Protein AF-A0AAW1IRY8-F1 (afdb_monomer_lite)

Sequence (326 aa):
MMRAACNPHVYRTPTPLASPSSIKPLNIHSRPFRSSSLPLLSLHSNSFGRFLQLKATAADDADTNSATTDNPDAYQEYEVEIEQPYGLKFAKGRDGATYIDAIAPGLSADKTGKFTIGDKVIATSAVFGTEIWPAAEYGRTMYTIRQRIGPLYMKMQKRFGNLDYGAAQLSEKEIIRAERNSGFISDRVREIQLQNYQRKMEQKQRREKELREGLQLYKSGKYEEAREKFESVLGSMPTPDEASVASYNVACCYSKLNQIQAGLSALEDALKQGYEDFKRIRTDPDLANLRTSADFETLLKKFDESFINENAINAIKSLFGLFNRN

Organism: Saponaria officinalis (NCBI:txid3572)

Secondary structure (DSSP, 8-state):
----S-------PPPPPPPP---PPP-----PPPP------------------------------------TT---EEEEEEPSS--EEEEE-TTS-EEEEEE-TTSHHHHH----TTPEEEEEE-SSSS-EEE--SHHHHHHHHHH--SPEEEEEE--TT--TTS-SPPPHHHHHHHHHHHT---HHHHHHHHHHHHHHHHHHHHHHHHHHHHHHHHHTT-HHHHHHHHHHHHTT---HHHHHHHHHHHHHHHHHTT-HHHHHHHHHHHHHTT---HHHHHH-GGGTTGGGSHHHHHHHHHHHHHHHHHHHHHHHHHHHHHHT--

Foldseek 3Di:
DDDDDDDPPPDPDPDDDDDDDDDDDDDDDDDDDDDDDDDDDDDDDDDDDDDDDDDDDDDDDDDDDDDDDDDPDPFDKDKDKWDPVAQFDWDQFPVQWIFTQDGHPPGGPNVVVPDDGGKTWQWKAALDDGDIDGGDGPVVNVVSVVSRDGIIMTMITDDPNPPPRDPDPDDLVSVVVVCVVVVHDDVVNVVSVVVVVVVVVVLVVQLVVLQVVLVVCVVVVNLVSSLVSLVVSVVSPDQLVSQLVSLQSNLLSCQSVLVQVSSLVSNLSSVVSPDDPVVCCVPPPSNVSNVVDPVSVVSVVVSVVVVVVVVVVVVVCVVVVVVPDD

Radius of gyration: 35.32 Å; chains: 1; bounding box: 90×68×76 Å

Structure (mmCIF, N/CA/C/O backbone):
data_AF-A0AAW1IRY8-F1
#
_entry.id   AF-A0AAW1IRY8-F1
#
loop_
_atom_site.group_PDB
_atom_site.id
_atom_site.type_symbol
_atom_site.label_atom_id
_atom_site.label_alt_id
_atom_site.label_comp_id
_atom_site.label_asym_id
_atom_site.label_entity_id
_atom_site.label_seq_id
_atom_site.pdbx_PDB_ins_code
_atom_site.Cartn_x
_atom_site.Cartn_y
_atom_site.Cartn_z
_atom_site.occupancy
_atom_site.B_iso_or_equiv
_atom_site.auth_seq_id
_atom_site.auth_comp_id
_atom_site.auth_asym_id
_atom_site.auth_atom_id
_atom_site.pdbx_PDB_model_num
ATOM 1 N N . MET A 1 1 ? -32.230 -18.890 21.481 1.00 29.22 1 MET A N 1
ATOM 2 C CA . MET A 1 1 ? -32.657 -17.903 20.462 1.00 29.22 1 MET A CA 1
ATOM 3 C C . MET A 1 1 ? -31.814 -16.633 20.601 1.00 29.22 1 MET A C 1
ATOM 5 O O . MET A 1 1 ? -32.230 -15.701 21.268 1.00 29.22 1 MET A O 1
ATOM 9 N N . MET A 1 2 ? -30.615 -16.610 20.011 1.00 28.55 2 MET A N 1
ATOM 10 C CA . MET A 1 2 ? -29.702 -15.454 19.989 1.00 28.55 2 MET A CA 1
ATOM 11 C C . MET A 1 2 ? -29.389 -15.145 18.521 1.00 28.55 2 MET A C 1
ATOM 13 O O . MET A 1 2 ? -28.920 -16.016 17.791 1.00 28.55 2 MET A O 1
ATOM 17 N N . ARG A 1 3 ? -29.758 -13.945 18.060 1.00 27.45 3 ARG A N 1
ATOM 18 C CA . ARG A 1 3 ? -29.663 -13.530 16.656 1.00 27.45 3 ARG A CA 1
ATOM 19 C C . ARG A 1 3 ? -28.247 -13.047 16.323 1.00 27.45 3 ARG A C 1
ATOM 21 O O . ARG A 1 3 ? -27.802 -12.036 16.841 1.00 27.45 3 ARG A O 1
ATOM 28 N N . ALA A 1 4 ? -27.609 -13.806 15.433 1.00 29.52 4 ALA A N 1
ATOM 29 C CA . ALA A 1 4 ? -26.697 -13.411 14.358 1.00 29.52 4 ALA A CA 1
ATOM 30 C C . ALA A 1 4 ? -25.736 -12.226 14.594 1.00 29.52 4 ALA A C 1
ATOM 32 O O . ALA A 1 4 ? -26.056 -11.066 14.341 1.00 29.52 4 ALA A O 1
ATOM 33 N N . ALA A 1 5 ? -24.494 -12.582 14.920 1.00 36.47 5 ALA A N 1
ATOM 34 C CA . ALA A 1 5 ? -23.301 -11.796 14.645 1.00 36.47 5 ALA A CA 1
ATOM 35 C C . ALA A 1 5 ? -23.070 -11.654 13.126 1.00 36.47 5 ALA A C 1
ATOM 37 O O . ALA A 1 5 ? -23.114 -12.651 12.407 1.00 36.47 5 ALA A O 1
ATOM 38 N N . CYS A 1 6 ? -22.740 -10.436 12.681 1.00 33.09 6 CYS A N 1
ATOM 39 C CA . CYS A 1 6 ? -22.264 -10.083 11.335 1.00 33.09 6 CYS A CA 1
ATOM 40 C C . CYS A 1 6 ? -23.162 -10.537 10.169 1.00 33.09 6 CYS A C 1
ATOM 42 O O . CYS A 1 6 ? -23.013 -11.635 9.638 1.00 33.09 6 CYS A O 1
ATOM 44 N N . ASN A 1 7 ? -24.041 -9.644 9.712 1.00 32.16 7 ASN A N 1
ATOM 45 C CA . ASN A 1 7 ? -24.714 -9.781 8.423 1.00 32.16 7 ASN A CA 1
ATOM 46 C C . ASN A 1 7 ? -23.720 -9.441 7.282 1.00 32.16 7 ASN A C 1
ATOM 48 O O . ASN A 1 7 ? -23.268 -8.299 7.228 1.00 32.16 7 ASN A O 1
ATOM 52 N N . PRO A 1 8 ? -23.364 -10.371 6.375 1.00 35.84 8 PRO A N 1
ATOM 53 C CA . PRO A 1 8 ? -22.383 -10.143 5.305 1.00 35.84 8 PRO A CA 1
ATOM 54 C C . PRO A 1 8 ? -22.952 -9.400 4.074 1.00 35.84 8 PRO A C 1
ATOM 56 O O . PRO A 1 8 ? -22.370 -9.448 2.994 1.00 35.84 8 PRO A O 1
ATOM 59 N N . HIS A 1 9 ? -24.084 -8.701 4.196 1.00 29.38 9 HIS A N 1
ATOM 60 C CA . HIS A 1 9 ? -24.805 -8.097 3.066 1.00 29.38 9 HIS A CA 1
ATOM 61 C C . HIS A 1 9 ? -24.321 -6.698 2.630 1.00 29.38 9 HIS A C 1
ATOM 63 O O . HIS A 1 9 ? -25.118 -5.889 2.163 1.00 29.38 9 HIS A O 1
ATOM 69 N N . VAL A 1 10 ? -23.014 -6.432 2.684 1.00 38.16 10 VAL A N 1
ATOM 70 C CA . VAL A 1 10 ? -22.402 -5.269 2.005 1.00 38.16 10 VAL A CA 1
ATOM 71 C C . VAL A 1 10 ? -21.271 -5.732 1.083 1.00 38.16 10 VAL A C 1
ATOM 73 O O . VAL A 1 10 ? -20.149 -5.257 1.127 1.00 38.16 10 VAL A O 1
ATOM 76 N N . TYR A 1 11 ? -21.577 -6.703 0.227 1.00 32.84 11 TYR A N 1
ATOM 77 C CA . TYR A 1 11 ? -20.839 -6.941 -1.012 1.00 32.84 11 TYR A CA 1
ATOM 78 C C . TYR A 1 11 ? -21.868 -7.140 -2.125 1.00 32.84 11 TYR A C 1
ATOM 80 O O . TYR A 1 11 ? -22.227 -8.263 -2.474 1.00 32.84 11 TYR A O 1
ATOM 88 N N . ARG A 1 12 ? -22.398 -6.038 -2.674 1.00 29.89 12 ARG A N 1
ATOM 89 C CA . ARG A 1 12 ? -23.038 -6.087 -3.996 1.00 29.89 12 ARG A CA 1
ATOM 90 C C . ARG A 1 12 ? -21.921 -6.226 -5.024 1.00 29.89 12 ARG A C 1
ATOM 92 O O . ARG A 1 12 ? -21.244 -5.257 -5.348 1.00 29.89 12 ARG A O 1
ATOM 99 N N . THR A 1 13 ? -21.712 -7.437 -5.521 1.00 31.97 13 THR A N 1
ATOM 100 C CA . THR A 1 13 ? -20.929 -7.652 -6.736 1.00 31.97 13 THR A CA 1
ATOM 101 C C . THR A 1 13 ? -21.730 -7.132 -7.939 1.00 31.97 13 THR A C 1
ATOM 103 O O . THR A 1 13 ? -22.934 -7.388 -8.023 1.00 31.97 13 THR A O 1
ATOM 106 N N . PRO A 1 14 ? -21.118 -6.400 -8.886 1.00 33.12 14 PRO A N 1
ATOM 107 C CA . PRO A 1 14 ? -21.740 -6.192 -10.181 1.00 33.12 14 PRO A CA 1
ATOM 108 C C . PRO A 1 14 ? -21.775 -7.523 -10.943 1.00 33.12 14 PRO A C 1
ATOM 110 O O . PRO A 1 14 ? -20.788 -8.258 -10.988 1.00 33.12 14 PRO A O 1
ATOM 113 N N . THR A 1 15 ? -22.930 -7.829 -11.531 1.00 33.47 15 THR A N 1
ATOM 114 C CA . THR A 1 15 ? -23.161 -8.941 -12.462 1.00 33.47 15 THR A CA 1
ATOM 115 C C . THR A 1 15 ? -22.089 -8.969 -13.560 1.00 33.47 15 THR A C 1
ATOM 117 O O . THR A 1 15 ? -21.876 -7.938 -14.204 1.00 33.47 15 THR A O 1
ATOM 120 N N . PRO A 1 16 ? -21.423 -10.108 -13.822 1.00 33.16 16 PRO A N 1
ATOM 121 C CA . PRO A 1 16 ? -20.464 -10.195 -14.913 1.00 33.16 16 PRO A CA 1
ATOM 122 C C . PRO A 1 16 ? -21.201 -10.214 -16.258 1.00 33.16 16 PRO A C 1
ATOM 124 O O . PRO A 1 16 ? -22.108 -11.017 -16.476 1.00 33.16 16 PRO A O 1
ATOM 127 N N . LEU A 1 17 ? -20.799 -9.322 -17.165 1.00 36.75 17 LEU A N 1
ATOM 128 C CA . LEU A 1 17 ? -21.161 -9.384 -18.579 1.00 36.75 17 LEU A CA 1
ATOM 129 C C . LEU A 1 17 ? -20.614 -10.685 -19.186 1.00 36.75 17 LEU A C 1
ATOM 131 O O . LEU A 1 17 ? -19.462 -11.054 -18.957 1.00 36.75 17 LEU A O 1
ATOM 135 N N . ALA A 1 18 ? -21.467 -11.376 -19.943 1.00 32.88 18 ALA A N 1
ATOM 136 C CA . ALA A 1 18 ? -21.173 -12.640 -20.603 1.00 32.88 18 ALA A CA 1
ATOM 137 C C . ALA A 1 18 ? -19.947 -12.541 -21.529 1.00 32.88 18 ALA A C 1
ATOM 139 O O . ALA A 1 18 ? -19.849 -11.636 -22.357 1.00 32.88 18 ALA A O 1
ATOM 140 N N . SER A 1 19 ? -19.029 -13.501 -21.412 1.00 36.91 19 SER A N 1
ATOM 141 C CA . SER A 1 19 ? -17.918 -13.700 -22.341 1.00 36.91 19 SER A CA 1
ATOM 142 C C . SER A 1 19 ? -18.351 -14.574 -23.531 1.00 36.91 19 SER A C 1
ATOM 144 O O . SER A 1 19 ? -19.076 -15.555 -23.341 1.00 36.91 19 SER A O 1
ATOM 146 N N . PRO A 1 20 ? -17.918 -14.268 -24.768 1.00 35.59 20 PRO A N 1
ATOM 147 C CA . PRO A 1 20 ? -18.218 -15.107 -25.919 1.00 35.59 20 PRO A CA 1
ATOM 148 C C . PRO A 1 20 ? -17.322 -16.357 -25.956 1.00 35.59 20 PRO A C 1
ATOM 150 O O . PRO A 1 20 ? -16.096 -16.284 -25.975 1.00 35.59 20 PRO A O 1
ATOM 153 N N . SER A 1 21 ? -17.997 -17.506 -25.943 1.00 34.03 21 SER A N 1
ATOM 154 C CA . SER A 1 21 ? -17.698 -18.788 -26.602 1.00 34.03 21 SER A CA 1
ATOM 155 C C . SER A 1 21 ? -16.270 -19.090 -27.106 1.00 34.03 21 SER A C 1
ATOM 157 O O . SER A 1 21 ? -15.834 -18.597 -28.140 1.00 34.03 21 SER A O 1
ATOM 159 N N . SER A 1 22 ? -15.665 -20.080 -26.440 1.00 33.41 22 SER A N 1
ATOM 160 C CA . SER A 1 22 ? -15.083 -21.323 -26.987 1.00 33.41 22 SER A CA 1
ATOM 161 C C . SER A 1 22 ? -14.152 -21.239 -28.212 1.00 33.41 22 SER A C 1
ATOM 163 O O . SER A 1 22 ? -14.592 -21.278 -29.358 1.00 33.41 22 SER A O 1
ATOM 165 N N . ILE A 1 23 ? -12.841 -21.313 -27.955 1.00 37.62 23 ILE A N 1
ATOM 166 C CA . ILE A 1 23 ? -11.850 -21.830 -28.909 1.00 37.62 23 ILE A CA 1
ATOM 167 C C . ILE A 1 23 ? -11.174 -23.039 -28.249 1.00 37.62 23 ILE A C 1
ATOM 169 O O . ILE A 1 23 ? -10.610 -22.938 -27.161 1.00 37.62 23 ILE A O 1
ATOM 173 N N . LYS A 1 24 ? -11.298 -24.205 -28.890 1.00 36.00 24 LYS A N 1
ATOM 174 C CA . LYS A 1 24 ? -10.734 -25.491 -28.446 1.00 36.00 24 LYS A CA 1
ATOM 175 C C . LYS A 1 24 ? -9.198 -25.475 -28.558 1.00 36.00 24 LYS A C 1
ATOM 177 O O . LYS A 1 24 ? -8.696 -24.976 -29.565 1.00 36.00 24 LYS A O 1
ATOM 182 N N . PRO A 1 25 ? -8.440 -26.062 -27.613 1.00 34.94 25 PRO A N 1
ATOM 183 C CA . PRO A 1 25 ? -6.994 -26.185 -27.758 1.00 34.94 25 PRO A CA 1
ATOM 184 C C . PRO A 1 25 ? -6.620 -27.283 -28.767 1.00 34.94 25 PRO A C 1
ATOM 186 O O . PRO A 1 25 ? -7.136 -28.401 -28.725 1.00 34.94 25 PRO A O 1
ATOM 189 N N . LEU A 1 26 ? -5.703 -26.940 -29.675 1.00 31.73 26 LEU A N 1
ATOM 190 C CA . LEU A 1 26 ? -5.035 -27.857 -30.597 1.00 31.73 26 LEU A CA 1
ATOM 191 C C . LEU A 1 26 ? -4.077 -28.775 -29.825 1.00 31.73 26 LEU A C 1
ATOM 193 O O . LEU A 1 26 ? -3.223 -28.329 -29.064 1.00 31.73 26 LEU A O 1
ATOM 197 N N . ASN A 1 27 ? -4.254 -30.073 -30.049 1.00 31.92 27 ASN A N 1
ATOM 198 C CA . ASN A 1 27 ? -3.524 -31.173 -29.438 1.00 31.92 27 ASN A CA 1
ATOM 199 C C . ASN A 1 27 ? -2.161 -31.346 -30.134 1.00 31.92 27 ASN A C 1
ATOM 201 O O . ASN A 1 27 ? -2.110 -31.833 -31.264 1.00 31.92 27 ASN A O 1
ATOM 205 N N . ILE A 1 28 ? -1.061 -30.944 -29.489 1.00 37.28 28 ILE A N 1
ATOM 206 C CA . ILE A 1 28 ? 0.297 -31.142 -30.018 1.00 37.28 28 ILE A CA 1
ATOM 207 C C . ILE A 1 28 ? 0.950 -32.292 -29.254 1.00 37.28 28 ILE A C 1
ATOM 209 O O . ILE A 1 28 ? 1.139 -32.237 -28.042 1.00 37.28 28 ILE A O 1
ATOM 213 N N . HIS A 1 29 ? 1.259 -33.353 -29.998 1.00 33.69 29 HIS A N 1
ATOM 214 C CA . HIS A 1 29 ? 1.872 -34.580 -29.509 1.00 33.69 29 HIS A CA 1
ATOM 215 C C . HIS A 1 29 ? 3.250 -34.327 -28.885 1.00 33.69 29 HIS A C 1
ATOM 217 O O . HIS A 1 29 ? 4.153 -33.775 -29.514 1.00 33.69 29 HIS A O 1
ATOM 223 N N . SER A 1 30 ? 3.414 -34.818 -27.662 1.00 34.03 30 SER A N 1
ATOM 224 C CA . SER A 1 30 ? 4.674 -34.958 -26.945 1.00 34.03 30 SER A CA 1
ATOM 225 C C . SER A 1 30 ? 5.553 -36.041 -27.590 1.00 34.03 30 SER A C 1
ATOM 227 O O . SER A 1 30 ? 5.114 -37.166 -27.828 1.00 34.03 30 SER A O 1
ATOM 229 N N . ARG A 1 31 ? 6.827 -35.720 -27.847 1.00 37.16 31 ARG A N 1
ATOM 230 C CA . ARG A 1 31 ? 7.892 -36.708 -28.088 1.00 37.16 31 ARG A CA 1
ATOM 231 C C . ARG A 1 31 ? 8.938 -36.589 -26.972 1.00 37.16 31 ARG A C 1
ATOM 233 O O . ARG A 1 31 ? 9.305 -35.466 -26.632 1.00 37.16 31 ARG A O 1
ATOM 240 N N . PRO A 1 32 ? 9.416 -37.704 -26.392 1.00 34.97 32 PRO A N 1
ATOM 241 C CA . PRO A 1 32 ? 10.332 -37.679 -25.258 1.00 34.97 32 PRO A CA 1
ATOM 242 C C . PRO A 1 32 ? 11.773 -37.465 -25.736 1.00 34.97 32 PRO A C 1
ATOM 244 O O . PRO A 1 32 ? 12.275 -38.234 -26.556 1.00 34.97 32 PRO A O 1
ATOM 247 N N . PHE A 1 33 ? 12.456 -36.451 -25.202 1.00 32.12 33 PHE A N 1
ATOM 248 C CA . PHE A 1 33 ? 13.902 -36.302 -25.369 1.00 32.12 33 PHE A CA 1
ATOM 249 C C . PHE A 1 33 ? 14.620 -36.965 -24.192 1.00 32.12 33 PHE A C 1
ATOM 251 O O . PHE A 1 33 ? 14.358 -36.668 -23.027 1.00 32.12 33 PHE A O 1
ATOM 258 N N . ARG A 1 34 ? 15.481 -37.930 -24.522 1.00 33.12 34 ARG A N 1
ATOM 259 C CA . ARG A 1 34 ? 16.265 -38.734 -23.585 1.00 33.12 34 ARG A CA 1
ATOM 260 C C . ARG A 1 34 ? 17.379 -37.914 -22.935 1.00 33.12 34 ARG A C 1
ATOM 262 O O . ARG A 1 34 ? 18.084 -37.164 -23.599 1.00 33.12 34 ARG A O 1
ATOM 269 N N . SER A 1 35 ? 17.533 -38.172 -21.641 1.00 30.91 35 SER A N 1
ATOM 270 C CA . SER A 1 35 ? 18.672 -37.860 -20.781 1.00 30.91 35 SER A CA 1
ATOM 271 C C . SER A 1 35 ? 20.000 -38.379 -21.349 1.00 30.91 35 SER A C 1
ATOM 273 O O . SER A 1 35 ? 20.092 -39.537 -21.761 1.00 30.91 35 SER A O 1
ATOM 275 N N . SER A 1 36 ? 21.034 -37.540 -21.286 1.00 33.94 36 SER A N 1
ATOM 276 C CA . SER A 1 36 ? 22.431 -37.972 -21.271 1.00 33.94 36 SER A CA 1
ATOM 277 C C . SER A 1 36 ? 23.217 -37.100 -20.292 1.00 33.94 36 SER A C 1
ATOM 279 O O . SER A 1 36 ? 23.567 -35.956 -20.575 1.00 33.94 36 SER A O 1
ATOM 281 N N . SER A 1 37 ? 23.443 -37.675 -19.118 1.00 32.53 37 SER A N 1
ATOM 282 C CA . SER A 1 37 ? 24.346 -37.253 -18.052 1.00 32.53 37 SER A CA 1
ATOM 283 C C . SER A 1 37 ? 25.814 -37.463 -18.435 1.00 32.53 37 SER A C 1
ATOM 285 O O . SER A 1 37 ? 26.174 -38.570 -18.833 1.00 32.53 37 SER A O 1
ATOM 287 N N . LEU A 1 38 ? 26.665 -36.460 -18.212 1.00 34.81 38 LEU A N 1
ATOM 288 C CA . LEU A 1 38 ? 28.118 -36.616 -18.064 1.00 34.81 38 LEU A CA 1
ATOM 289 C C . LEU A 1 38 ? 28.626 -35.714 -16.916 1.00 34.81 38 LEU A C 1
ATOM 291 O O . LEU A 1 38 ? 27.960 -34.731 -16.588 1.00 34.81 38 LEU A O 1
ATOM 295 N N . PRO A 1 39 ? 29.724 -36.094 -16.235 1.00 36.91 39 PRO A N 1
ATOM 296 C CA . PRO A 1 39 ? 29.864 -35.902 -14.793 1.00 36.91 39 PRO A CA 1
ATOM 297 C C . PRO A 1 39 ? 30.616 -34.635 -14.361 1.00 36.91 39 PRO A C 1
ATOM 299 O O . PRO A 1 39 ? 31.420 -34.064 -15.095 1.00 36.91 39 PRO A O 1
ATOM 302 N N . LEU A 1 40 ? 30.364 -34.271 -13.097 1.00 32.16 40 LEU A N 1
ATOM 303 C CA . LEU A 1 40 ? 31.122 -33.338 -12.264 1.00 32.16 40 LEU A CA 1
ATOM 304 C C . LEU A 1 40 ? 32.605 -33.743 -12.175 1.00 32.16 40 LEU A C 1
ATOM 306 O O . LEU A 1 40 ? 32.915 -34.862 -11.768 1.00 32.16 40 LEU A O 1
ATOM 310 N N . LEU A 1 41 ? 33.507 -32.792 -12.417 1.00 30.69 41 LEU A N 1
ATOM 311 C CA . LEU A 1 41 ? 34.894 -32.850 -11.956 1.00 30.69 41 LEU A CA 1
ATOM 312 C C . LEU A 1 41 ? 35.085 -31.824 -10.836 1.00 30.69 41 LEU A C 1
ATOM 314 O O . LEU A 1 41 ? 35.050 -30.615 -11.048 1.00 30.69 41 LEU A O 1
ATOM 318 N N . SER A 1 42 ? 35.244 -32.356 -9.627 1.00 30.36 42 SER A N 1
ATOM 319 C CA . SER A 1 42 ? 35.689 -31.664 -8.422 1.00 30.36 42 SER A CA 1
ATOM 320 C C . SER A 1 42 ? 37.206 -31.491 -8.476 1.00 30.36 42 SER A C 1
ATOM 322 O O . SER A 1 42 ? 37.929 -32.476 -8.601 1.00 30.36 42 SER A O 1
ATOM 324 N N . LEU A 1 43 ? 37.688 -30.257 -8.335 1.00 32.81 43 LEU A N 1
ATOM 325 C CA . LEU A 1 43 ? 39.081 -29.970 -8.001 1.00 32.81 43 LEU A CA 1
ATOM 326 C C . LEU A 1 43 ? 39.114 -29.287 -6.632 1.00 32.81 43 LEU A C 1
ATOM 328 O O . LEU A 1 43 ? 38.797 -28.109 -6.491 1.00 32.81 43 LEU A O 1
ATOM 332 N N . HIS A 1 44 ? 39.483 -30.068 -5.620 1.00 31.09 44 HIS A N 1
ATOM 333 C CA . HIS A 1 44 ? 40.085 -29.566 -4.391 1.00 31.09 44 HIS A CA 1
ATOM 334 C C . HIS A 1 44 ? 41.582 -29.379 -4.641 1.00 31.09 44 HIS A C 1
ATOM 336 O O . HIS A 1 44 ? 42.200 -30.299 -5.167 1.00 31.09 44 HIS A O 1
ATOM 342 N N . SER A 1 45 ? 42.169 -28.267 -4.184 1.00 31.45 45 SER A N 1
ATOM 343 C CA . SER A 1 45 ? 43.301 -28.312 -3.240 1.00 31.45 45 SER A CA 1
ATOM 344 C C . SER A 1 45 ? 43.935 -26.939 -2.985 1.00 31.45 45 SER A C 1
ATOM 346 O O . SER A 1 45 ? 44.262 -26.210 -3.915 1.00 31.45 45 SER A O 1
ATOM 348 N N . ASN A 1 46 ? 44.214 -26.724 -1.698 1.00 31.08 46 ASN A N 1
ATOM 349 C CA . ASN A 1 46 ? 45.343 -26.006 -1.102 1.00 31.08 46 ASN A CA 1
ATOM 350 C C . ASN A 1 46 ? 45.376 -24.469 -1.069 1.00 31.08 46 ASN A C 1
ATOM 352 O O . ASN A 1 46 ? 45.921 -23.796 -1.934 1.00 31.08 46 ASN A O 1
ATOM 356 N N . SER A 1 47 ? 44.927 -23.944 0.080 1.00 33.59 47 SER A N 1
ATOM 357 C CA . SER A 1 47 ? 45.814 -23.421 1.139 1.00 33.59 47 SER A CA 1
ATOM 358 C C . SER A 1 47 ? 47.198 -22.943 0.682 1.00 33.59 47 SER A C 1
ATOM 360 O O . SER A 1 47 ? 48.080 -23.772 0.486 1.00 33.59 47 SER A O 1
ATOM 362 N N . PHE A 1 48 ? 47.427 -21.629 0.725 1.00 33.25 48 PHE A N 1
ATOM 363 C CA . PHE A 1 48 ? 48.633 -21.054 1.329 1.00 33.25 48 PHE A CA 1
ATOM 364 C C . PHE A 1 48 ? 48.335 -19.622 1.788 1.00 33.25 48 PHE A C 1
ATOM 366 O O . PHE A 1 48 ? 48.155 -18.710 0.985 1.00 33.25 48 PHE A O 1
ATOM 373 N N . GLY A 1 49 ? 48.265 -19.436 3.106 1.00 29.31 49 GLY A N 1
ATOM 374 C CA . GLY A 1 49 ? 48.324 -18.119 3.720 1.00 29.31 49 GLY A CA 1
ATOM 375 C C . GLY A 1 49 ? 49.761 -17.604 3.732 1.00 29.31 49 GLY A C 1
ATOM 376 O O . GLY A 1 49 ? 50.696 -18.352 4.020 1.00 29.31 49 GLY A O 1
ATOM 377 N N . ARG A 1 50 ? 49.934 -16.306 3.484 1.00 31.19 50 ARG A N 1
ATOM 378 C CA . ARG A 1 50 ? 51.078 -15.563 4.012 1.00 31.19 50 ARG A CA 1
ATOM 379 C C . ARG A 1 50 ? 50.690 -14.115 4.283 1.00 31.19 50 ARG A C 1
ATOM 381 O O . ARG A 1 50 ? 50.510 -13.309 3.381 1.00 31.19 50 ARG A O 1
ATOM 388 N N . PHE A 1 51 ? 50.558 -13.850 5.576 1.00 29.23 51 PHE A N 1
ATOM 389 C CA . PHE A 1 51 ? 50.677 -12.551 6.218 1.00 29.23 51 PHE A CA 1
ATOM 390 C C . PHE A 1 51 ? 52.007 -11.893 5.825 1.00 29.23 51 PHE A C 1
ATOM 392 O O . PHE A 1 51 ? 53.051 -12.535 5.939 1.00 29.23 51 PHE A O 1
ATOM 399 N N . LEU A 1 52 ? 51.980 -10.611 5.463 1.00 30.08 52 LEU A N 1
ATOM 400 C CA . LEU A 1 52 ? 53.108 -9.705 5.665 1.00 30.08 52 LEU A CA 1
ATOM 401 C C . LEU A 1 52 ? 52.568 -8.299 5.931 1.00 30.08 52 LEU A C 1
ATOM 403 O O . LEU A 1 52 ? 51.951 -7.654 5.091 1.00 30.08 52 LEU A O 1
ATOM 407 N N . GLN A 1 53 ? 52.773 -7.901 7.178 1.00 27.52 53 GLN A N 1
ATOM 408 C CA . GLN A 1 53 ? 52.477 -6.622 7.789 1.00 27.52 53 GLN A CA 1
ATOM 409 C C . GLN A 1 53 ? 53.732 -5.753 7.657 1.00 27.52 53 GLN A C 1
ATOM 411 O O . GLN A 1 53 ? 54.821 -6.217 7.992 1.00 27.52 53 GLN A O 1
ATOM 416 N N . LEU A 1 54 ? 53.599 -4.504 7.212 1.00 28.12 54 LEU A N 1
ATOM 417 C CA . LEU A 1 54 ? 54.658 -3.502 7.334 1.00 28.12 54 LEU A CA 1
ATOM 418 C C . LEU A 1 54 ? 54.057 -2.180 7.817 1.00 28.12 54 LEU A C 1
ATOM 420 O O . LEU A 1 54 ? 53.059 -1.690 7.294 1.00 28.12 54 LEU A O 1
ATOM 424 N N . LYS A 1 55 ? 54.647 -1.708 8.916 1.00 27.38 55 LYS A N 1
ATOM 425 C CA . LYS A 1 55 ? 54.291 -0.542 9.724 1.00 27.38 55 LYS A CA 1
ATOM 426 C C . LYS A 1 55 ? 54.781 0.761 9.085 1.00 27.38 55 LYS A C 1
ATOM 428 O O . LYS A 1 55 ? 55.743 0.776 8.327 1.00 27.38 55 LYS A O 1
ATOM 433 N N . ALA A 1 56 ? 54.098 1.822 9.502 1.00 29.02 56 ALA A N 1
ATOM 434 C CA . ALA A 1 56 ? 54.250 3.235 9.190 1.00 29.02 56 ALA A CA 1
ATOM 435 C C . ALA A 1 56 ? 55.614 3.867 9.517 1.00 29.02 56 ALA A C 1
ATOM 437 O O . ALA A 1 56 ? 56.296 3.430 10.442 1.00 29.02 56 ALA A O 1
ATOM 438 N N . THR A 1 57 ? 55.868 5.013 8.877 1.00 27.34 57 THR A N 1
ATOM 439 C CA . THR A 1 57 ? 56.591 6.159 9.455 1.00 27.34 57 THR A CA 1
ATOM 440 C C . THR A 1 57 ? 55.957 7.467 8.968 1.00 27.34 57 THR A C 1
ATOM 442 O O . THR A 1 57 ? 55.726 7.626 7.771 1.00 27.34 57 THR A O 1
ATOM 445 N N . ALA A 1 58 ? 55.675 8.370 9.909 1.00 27.12 58 ALA A N 1
ATOM 446 C CA . ALA A 1 58 ? 55.166 9.730 9.728 1.00 27.12 58 ALA A CA 1
ATOM 447 C C . ALA A 1 58 ? 56.219 10.756 10.200 1.00 27.12 58 ALA A C 1
ATOM 449 O O . ALA A 1 58 ? 56.995 10.410 11.092 1.00 27.12 58 ALA A O 1
ATOM 450 N N . ALA A 1 59 ? 56.211 11.955 9.599 1.00 29.11 59 ALA A N 1
ATOM 451 C CA . ALA A 1 59 ? 56.661 13.286 10.081 1.00 29.11 59 ALA A CA 1
ATOM 452 C C . ALA A 1 59 ? 56.778 14.201 8.833 1.00 29.11 59 ALA A C 1
ATOM 454 O O . ALA A 1 59 ? 57.493 13.836 7.901 1.00 29.11 59 ALA A O 1
ATOM 455 N N . ASP A 1 60 ? 55.890 15.175 8.601 1.00 26.86 60 ASP A N 1
ATOM 456 C CA . ASP A 1 60 ? 55.775 16.545 9.171 1.00 26.86 60 ASP A CA 1
ATOM 457 C C . ASP A 1 60 ? 56.454 17.595 8.260 1.00 26.86 60 ASP A C 1
ATOM 459 O O . ASP A 1 60 ? 57.669 17.574 8.090 1.00 26.86 60 ASP A O 1
ATOM 463 N N . ASP A 1 61 ? 55.660 18.443 7.580 1.00 28.30 61 ASP A N 1
ATOM 464 C CA . ASP A 1 61 ? 55.477 19.877 7.911 1.00 28.30 61 ASP A CA 1
ATOM 465 C C . ASP A 1 61 ? 54.985 20.785 6.748 1.00 28.30 61 ASP A C 1
ATOM 467 O O . ASP A 1 61 ? 55.528 20.798 5.646 1.00 28.30 61 ASP A O 1
ATOM 471 N N . ALA A 1 62 ? 53.978 21.595 7.113 1.00 28.62 62 ALA A N 1
ATOM 472 C CA . ALA A 1 62 ? 53.668 22.995 6.768 1.00 28.62 62 ALA A CA 1
ATOM 473 C C . ALA A 1 62 ? 53.232 23.470 5.350 1.00 28.62 62 ALA A C 1
ATOM 475 O O . ALA A 1 62 ? 54.020 23.629 4.424 1.00 28.62 62 ALA A O 1
ATOM 476 N N . ASP A 1 63 ? 51.951 23.878 5.319 1.00 27.06 63 ASP A N 1
ATOM 477 C CA . ASP A 1 63 ? 51.336 25.093 4.743 1.00 27.06 63 ASP A CA 1
ATOM 478 C C . ASP A 1 63 ? 51.520 25.487 3.265 1.00 27.06 63 ASP A C 1
ATOM 480 O O . ASP A 1 63 ? 52.529 26.053 2.852 1.00 27.06 63 ASP A O 1
ATOM 484 N N . THR A 1 64 ? 50.410 25.441 2.512 1.00 28.38 64 THR A N 1
ATOM 485 C CA . THR A 1 64 ? 49.801 26.660 1.931 1.00 28.38 64 THR A CA 1
ATOM 486 C C . THR A 1 64 ? 48.387 26.400 1.396 1.00 28.38 64 THR A C 1
ATOM 488 O O . THR A 1 64 ? 48.128 25.461 0.649 1.00 28.38 64 THR A O 1
ATOM 491 N N . ASN A 1 65 ? 47.462 27.280 1.782 1.00 32.47 65 ASN A N 1
ATOM 492 C CA . ASN A 1 65 ? 46.082 27.355 1.308 1.00 32.47 65 ASN A CA 1
ATOM 493 C C . ASN A 1 65 ? 45.967 27.380 -0.227 1.00 32.47 65 ASN A C 1
ATOM 495 O O . ASN A 1 65 ? 46.426 28.326 -0.863 1.00 32.47 65 ASN A O 1
ATOM 499 N N . SER A 1 66 ? 45.183 26.465 -0.798 1.00 29.84 66 SER A N 1
ATOM 500 C CA . SER A 1 66 ? 44.195 26.843 -1.815 1.00 29.84 66 SER A CA 1
ATOM 501 C C . SER A 1 66 ? 43.045 25.839 -1.810 1.00 29.84 66 SER A C 1
ATOM 503 O O . SER A 1 66 ? 43.165 24.694 -2.234 1.00 29.84 66 SER A O 1
ATOM 505 N N . ALA A 1 67 ? 41.913 26.282 -1.271 1.00 40.72 67 ALA A N 1
ATOM 506 C CA . ALA A 1 67 ? 40.648 25.596 -1.433 1.00 40.72 67 ALA A CA 1
ATOM 507 C C . ALA A 1 67 ? 40.319 25.541 -2.930 1.00 40.72 67 ALA A C 1
ATOM 509 O O . ALA A 1 67 ? 40.061 26.570 -3.554 1.00 40.72 67 ALA A O 1
ATOM 510 N N . THR A 1 68 ? 40.325 24.341 -3.501 1.00 32.12 68 THR A N 1
ATOM 511 C CA . THR A 1 68 ? 39.643 24.055 -4.760 1.00 32.12 68 THR A CA 1
ATOM 512 C C . THR A 1 68 ? 38.651 22.940 -4.490 1.00 32.12 68 THR A C 1
ATOM 514 O O . THR A 1 68 ? 38.985 21.851 -4.044 1.00 32.12 68 THR A O 1
ATOM 517 N N . THR A 1 69 ? 37.388 23.298 -4.652 1.00 32.81 69 THR A N 1
ATOM 518 C CA . THR A 1 69 ? 36.216 22.442 -4.579 1.00 32.81 69 THR A CA 1
ATOM 519 C C . THR A 1 69 ? 36.326 21.331 -5.622 1.00 32.81 69 THR A C 1
ATOM 521 O O . THR A 1 69 ? 36.148 21.580 -6.814 1.00 32.81 69 THR A O 1
ATOM 524 N N . ASP A 1 70 ? 36.595 20.106 -5.171 1.00 35.75 70 ASP A N 1
ATOM 525 C CA . ASP A 1 70 ? 36.481 18.902 -5.990 1.00 35.75 70 ASP A CA 1
ATOM 526 C C . ASP A 1 70 ? 35.022 18.721 -6.422 1.00 35.75 70 ASP A C 1
ATOM 528 O O . ASP A 1 70 ? 34.128 18.463 -5.614 1.00 35.75 70 ASP A O 1
ATOM 532 N N . ASN A 1 71 ? 34.778 18.895 -7.718 1.00 41.28 71 ASN A N 1
ATOM 533 C CA . ASN A 1 71 ? 33.518 18.577 -8.373 1.00 41.28 71 ASN A CA 1
ATOM 534 C C . ASN A 1 71 ? 33.666 17.173 -8.996 1.00 41.28 71 ASN A C 1
ATOM 536 O O . ASN A 1 71 ? 34.390 17.042 -9.985 1.00 41.28 71 ASN A O 1
ATOM 540 N N . PRO A 1 72 ? 33.058 16.110 -8.437 1.00 41.72 72 PRO A N 1
ATOM 541 C CA . PRO A 1 72 ? 33.379 14.732 -8.813 1.00 41.72 72 PRO A CA 1
ATOM 542 C C . PRO A 1 72 ? 32.734 14.245 -10.126 1.00 41.72 72 PRO A C 1
ATOM 544 O O . PRO A 1 72 ? 32.892 13.078 -10.461 1.00 41.72 72 PRO A O 1
ATOM 547 N N . ASP A 1 73 ? 32.071 15.112 -10.903 1.00 46.75 73 ASP A N 1
ATOM 548 C CA . ASP A 1 73 ? 31.350 14.738 -12.135 1.00 46.75 73 ASP A CA 1
ATOM 549 C C . ASP A 1 73 ? 31.742 15.587 -13.365 1.00 46.75 73 ASP A C 1
ATOM 551 O O . ASP A 1 73 ? 30.900 16.023 -14.156 1.00 46.75 73 ASP A O 1
ATOM 555 N N . ALA A 1 74 ? 33.036 15.838 -13.576 1.00 49.66 74 ALA A N 1
ATOM 556 C CA . ALA A 1 74 ? 33.499 16.393 -14.848 1.00 49.66 74 ALA A CA 1
ATOM 557 C C . ALA A 1 74 ? 33.469 15.299 -15.930 1.00 49.66 74 ALA A C 1
ATOM 559 O O . ALA A 1 74 ? 34.400 14.506 -16.071 1.00 49.66 74 ALA A O 1
ATOM 560 N N . TYR A 1 75 ? 32.384 15.237 -16.703 1.00 61.62 75 TYR A N 1
ATOM 561 C CA . TYR A 1 75 ? 32.301 14.375 -17.879 1.00 61.62 75 TYR A CA 1
ATOM 562 C C . TYR A 1 75 ? 33.453 14.684 -18.846 1.00 61.62 75 TYR A C 1
ATOM 564 O O . TYR A 1 75 ? 33.470 15.730 -19.491 1.00 61.62 75 TYR A O 1
ATOM 572 N N . GLN A 1 76 ? 34.425 13.776 -18.951 1.00 84.56 76 GLN A N 1
ATOM 573 C CA . GLN A 1 76 ? 35.566 13.973 -19.836 1.00 84.56 76 GLN A CA 1
ATOM 574 C C . GLN A 1 76 ? 35.158 13.658 -21.280 1.00 84.56 76 GLN A C 1
ATOM 576 O O . GLN A 1 76 ? 34.911 12.505 -21.638 1.00 84.56 76 GLN A O 1
ATOM 581 N N . GLU A 1 77 ? 35.068 14.688 -22.114 1.00 93.44 77 GLU A N 1
ATOM 582 C CA . GLU A 1 77 ? 34.783 14.544 -23.542 1.00 93.44 77 GLU A CA 1
ATOM 583 C C . GLU A 1 77 ? 36.077 14.390 -24.352 1.00 93.44 77 GLU A C 1
ATOM 585 O O . GLU A 1 77 ? 37.121 14.933 -23.990 1.00 93.44 77 GLU A O 1
ATOM 590 N N . TYR A 1 78 ? 36.021 13.642 -25.454 1.00 94.50 78 TYR A N 1
ATOM 591 C CA . TYR A 1 78 ? 37.137 13.512 -26.390 1.00 94.50 78 TYR A CA 1
ATOM 592 C C . TYR A 1 78 ? 36.660 13.409 -27.834 1.00 94.50 78 TYR A C 1
ATOM 594 O O . TYR A 1 78 ? 35.553 12.955 -28.118 1.00 94.50 78 TYR A O 1
ATOM 602 N N . GLU A 1 79 ? 37.529 13.816 -28.752 1.00 95.12 79 GLU A N 1
ATOM 603 C CA . GLU A 1 79 ? 37.253 13.847 -30.185 1.00 95.12 79 GLU A CA 1
ATOM 604 C C . GLU A 1 79 ? 38.179 12.888 -30.930 1.00 95.12 79 GLU A C 1
ATOM 606 O O . GLU A 1 79 ? 39.351 12.685 -30.573 1.00 95.12 79 GLU A O 1
ATOM 611 N N . VAL A 1 80 ? 37.627 12.251 -31.958 1.00 95.31 80 VAL A N 1
ATOM 612 C CA . VAL A 1 80 ? 38.314 11.208 -32.709 1.00 95.31 80 VAL A CA 1
ATOM 613 C C . VAL A 1 80 ? 37.806 11.145 -34.143 1.00 95.31 80 VAL A C 1
ATOM 615 O O . VAL A 1 80 ? 36.610 11.262 -34.400 1.00 95.31 80 VAL A O 1
ATOM 618 N N . GLU A 1 81 ? 38.737 10.921 -35.063 1.00 95.81 81 GLU A N 1
ATOM 619 C CA . GLU A 1 81 ? 38.476 10.684 -36.476 1.00 95.81 81 GLU A CA 1
ATOM 620 C C . GLU A 1 81 ? 39.062 9.320 -36.857 1.00 95.81 81 GLU A C 1
ATOM 622 O O . GLU A 1 81 ? 40.209 9.020 -36.520 1.00 95.81 81 GLU A O 1
ATOM 627 N N . ILE A 1 82 ? 38.256 8.462 -37.487 1.00 95.31 82 ILE A N 1
ATOM 628 C CA . ILE A 1 82 ? 38.647 7.099 -37.879 1.00 95.31 82 ILE A CA 1
ATOM 629 C C . ILE A 1 82 ? 38.139 6.743 -39.274 1.00 95.31 82 ILE A C 1
ATOM 631 O O . ILE A 1 82 ? 37.074 7.183 -39.697 1.00 95.31 82 ILE A O 1
ATOM 635 N N . GLU A 1 83 ? 38.868 5.872 -39.967 1.00 93.56 83 GLU A N 1
ATOM 636 C CA . GLU A 1 83 ? 38.514 5.389 -41.305 1.00 93.56 83 GLU A CA 1
ATOM 637 C C . GLU A 1 83 ? 37.886 3.989 -41.276 1.00 93.56 83 GLU A C 1
ATOM 639 O O . GLU A 1 83 ? 38.117 3.201 -40.350 1.00 93.56 83 GLU A O 1
ATOM 644 N N . GLN A 1 84 ? 37.093 3.657 -42.300 1.00 90.31 84 GLN A N 1
ATOM 645 C CA . GLN A 1 84 ? 36.552 2.307 -42.461 1.00 90.31 84 GLN A CA 1
ATOM 646 C C . GLN A 1 84 ? 37.675 1.297 -42.766 1.00 90.31 84 GLN A C 1
ATOM 648 O O . GLN A 1 84 ? 38.575 1.614 -43.540 1.00 90.31 84 GLN A O 1
ATOM 653 N N . PRO A 1 85 ? 37.610 0.061 -42.234 1.00 92.62 85 PRO A N 1
ATOM 654 C CA . PRO A 1 85 ? 36.611 -0.453 -41.298 1.00 92.62 85 PRO A CA 1
ATOM 655 C C . PRO A 1 85 ? 36.857 0.042 -39.862 1.00 92.62 85 PRO A C 1
ATOM 657 O O . PRO A 1 85 ? 37.908 -0.197 -39.272 1.00 92.62 85 PRO A O 1
ATOM 660 N N . TYR A 1 86 ? 35.843 0.676 -39.265 1.00 93.56 86 TYR A N 1
ATOM 661 C CA . TYR A 1 86 ? 35.990 1.361 -37.975 1.00 93.56 86 TYR A CA 1
ATOM 662 C C . TYR A 1 86 ? 36.365 0.425 -36.820 1.00 93.56 86 TYR A C 1
ATOM 664 O O . TYR A 1 86 ? 37.132 0.809 -35.946 1.00 93.56 86 TYR A O 1
ATOM 672 N N . GLY A 1 87 ? 35.833 -0.801 -36.801 1.00 91.19 87 GLY A N 1
ATOM 673 C CA . GLY A 1 87 ? 36.086 -1.755 -35.716 1.00 91.19 87 GLY A CA 1
ATOM 674 C C . GLY A 1 87 ? 35.370 -1.440 -34.400 1.00 91.19 87 GLY A C 1
ATOM 675 O O . GLY A 1 87 ? 35.805 -1.903 -33.352 1.00 91.19 87 GLY A O 1
ATOM 676 N N . LEU A 1 88 ? 34.271 -0.682 -34.442 1.00 93.06 88 LEU A N 1
ATOM 677 C CA . LEU A 1 88 ? 33.411 -0.402 -33.288 1.00 93.06 88 LEU A CA 1
ATOM 678 C C . LEU A 1 88 ? 32.079 -1.142 -33.415 1.00 93.06 88 LEU A C 1
ATOM 680 O O . LEU A 1 88 ? 31.428 -1.092 -34.463 1.00 93.06 88 LEU A O 1
ATOM 684 N N . LYS A 1 89 ? 31.650 -1.788 -32.331 1.00 90.31 89 LYS A N 1
ATOM 685 C CA . LYS A 1 89 ? 30.261 -2.209 -32.137 1.00 90.31 89 LYS A CA 1
ATOM 686 C C . LYS A 1 89 ? 29.583 -1.230 -31.201 1.00 90.31 89 LYS A C 1
ATOM 688 O O . LYS A 1 89 ? 30.159 -0.836 -30.189 1.00 90.31 89 LYS A O 1
ATOM 693 N N . PHE A 1 90 ? 28.353 -0.872 -31.541 1.00 91.69 90 PHE A N 1
ATOM 694 C CA . PHE A 1 90 ? 27.555 0.053 -30.758 1.00 91.69 90 PHE A CA 1
ATOM 695 C C . PHE A 1 90 ? 26.317 -0.634 -30.196 1.00 91.69 90 PHE A C 1
ATOM 697 O O . PHE A 1 90 ? 25.722 -1.488 -30.856 1.00 91.69 90 PHE A O 1
ATOM 704 N N . ALA A 1 91 ? 25.902 -0.195 -29.012 1.00 86.12 91 ALA A N 1
ATOM 705 C CA . ALA A 1 91 ? 24.645 -0.562 -28.383 1.00 86.12 91 ALA A CA 1
ATOM 706 C C . ALA A 1 91 ? 23.758 0.675 -28.195 1.00 86.12 91 ALA A C 1
ATOM 708 O O . ALA A 1 91 ? 24.238 1.792 -27.972 1.00 86.12 91 ALA A O 1
ATOM 709 N N . LYS A 1 92 ? 22.441 0.462 -28.280 1.00 85.81 92 LYS A N 1
ATOM 710 C CA . LYS A 1 92 ? 21.440 1.462 -27.900 1.00 85.81 92 LYS A CA 1
ATOM 711 C C . LYS A 1 92 ? 21.338 1.474 -26.380 1.00 85.81 92 LYS A C 1
ATOM 713 O O . LYS A 1 92 ? 20.926 0.471 -25.801 1.00 85.81 92 LYS A O 1
ATOM 718 N N . GLY A 1 93 ? 21.672 2.594 -25.747 1.00 76.69 93 GLY A N 1
ATOM 719 C CA . GLY A 1 93 ? 21.362 2.787 -24.334 1.00 76.69 93 GLY A CA 1
ATOM 720 C C . GLY A 1 93 ? 19.886 3.110 -24.128 1.00 76.69 93 GLY A C 1
ATOM 721 O O . GLY A 1 93 ? 19.158 3.457 -25.062 1.00 76.69 93 GLY A O 1
ATOM 722 N N . ARG A 1 94 ? 19.414 2.986 -22.888 1.00 63.53 94 ARG A N 1
ATOM 723 C CA . ARG A 1 94 ? 17.997 3.217 -22.547 1.00 63.53 94 ARG A CA 1
ATOM 724 C C . ARG A 1 94 ? 17.537 4.661 -22.686 1.00 63.53 94 ARG A C 1
ATOM 726 O O . ARG A 1 94 ? 16.358 4.885 -22.931 1.00 63.53 94 ARG A O 1
ATOM 733 N N . ASP A 1 95 ? 18.456 5.614 -22.575 1.00 75.44 95 ASP A N 1
ATOM 734 C CA . ASP A 1 95 ? 18.236 7.031 -22.888 1.00 75.44 95 ASP A CA 1
ATOM 735 C C . ASP A 1 95 ? 18.103 7.288 -24.403 1.00 75.44 95 ASP A C 1
ATOM 737 O O . ASP A 1 95 ? 17.909 8.420 -24.838 1.00 75.44 95 ASP A O 1
ATOM 741 N N . GLY A 1 96 ? 18.209 6.235 -25.220 1.00 76.62 96 GLY A N 1
ATOM 742 C CA . GLY A 1 96 ? 18.187 6.312 -26.669 1.00 76.62 96 GLY A CA 1
ATOM 743 C C . GLY A 1 96 ? 19.524 6.725 -27.272 1.00 76.62 96 GLY A C 1
ATOM 744 O O . GLY A 1 96 ? 19.600 6.783 -28.495 1.00 76.62 96 GLY A O 1
ATOM 745 N N . ALA A 1 97 ? 20.569 6.978 -26.477 1.00 85.88 97 ALA A N 1
ATOM 746 C CA . ALA A 1 97 ? 21.882 7.342 -26.989 1.00 85.88 97 ALA A CA 1
ATOM 747 C C . ALA A 1 97 ? 22.672 6.122 -27.488 1.00 85.88 97 ALA A C 1
ATOM 749 O O . ALA A 1 97 ? 22.272 4.963 -27.334 1.00 85.88 97 ALA A O 1
ATOM 750 N N . THR A 1 98 ? 23.803 6.399 -28.132 1.00 90.44 98 THR A N 1
ATOM 751 C CA . THR A 1 98 ? 24.673 5.385 -28.736 1.00 90.44 98 THR A CA 1
ATOM 752 C C . THR A 1 98 ? 25.916 5.201 -27.880 1.00 90.44 98 THR A C 1
ATOM 754 O O . THR A 1 98 ? 26.582 6.183 -27.559 1.00 90.44 98 THR A O 1
ATOM 757 N N . TYR A 1 99 ? 26.226 3.955 -27.525 1.00 92.88 99 TYR A N 1
ATOM 758 C CA . TYR A 1 99 ? 27.345 3.596 -26.651 1.00 92.88 99 TYR A CA 1
ATOM 759 C C . TYR A 1 99 ? 28.254 2.573 -27.318 1.00 92.88 99 TYR A C 1
ATOM 761 O O . TYR A 1 99 ? 27.783 1.782 -28.134 1.00 92.88 99 TYR A O 1
ATOM 769 N N . ILE A 1 100 ? 29.535 2.554 -26.952 1.00 92.50 100 ILE A N 1
ATOM 770 C CA . ILE A 1 100 ? 30.477 1.523 -27.405 1.00 92.50 100 ILE A CA 1
ATOM 771 C C . ILE A 1 100 ? 30.220 0.220 -26.646 1.00 92.50 100 ILE A C 1
ATOM 773 O O . ILE A 1 100 ? 30.361 0.162 -25.428 1.00 92.50 100 ILE A O 1
ATOM 777 N N . ASP A 1 101 ? 29.885 -0.829 -27.387 1.00 87.94 101 ASP A N 1
ATOM 778 C CA . ASP A 1 101 ? 29.630 -2.184 -26.886 1.00 87.94 101 ASP A CA 1
ATOM 779 C C . ASP A 1 101 ? 30.885 -3.064 -26.974 1.00 87.94 101 ASP A C 1
ATOM 781 O O . ASP A 1 101 ? 31.213 -3.803 -26.051 1.00 87.94 101 ASP A O 1
ATOM 785 N N . ALA A 1 102 ? 31.642 -2.942 -28.068 1.00 85.88 102 ALA A N 1
ATOM 786 C CA . ALA A 1 102 ? 32.903 -3.654 -28.239 1.00 85.88 102 ALA A CA 1
ATOM 787 C C . ALA A 1 102 ? 33.840 -2.934 -29.213 1.00 85.88 102 ALA A C 1
ATOM 789 O O . ALA A 1 102 ? 33.398 -2.224 -30.120 1.00 85.88 102 ALA A O 1
ATOM 790 N N . ILE A 1 103 ? 35.138 -3.185 -29.053 1.00 92.06 103 ILE A N 1
ATOM 791 C CA . ILE A 1 103 ? 36.209 -2.693 -29.924 1.00 92.06 103 ILE A CA 1
ATOM 792 C C . ILE A 1 103 ? 36.908 -3.920 -30.519 1.00 92.06 103 ILE A C 1
ATOM 794 O O . ILE A 1 103 ? 37.295 -4.832 -29.789 1.00 92.06 103 ILE A O 1
ATOM 798 N N . ALA A 1 104 ? 37.005 -3.983 -31.844 1.00 88.88 104 ALA A N 1
ATOM 799 C CA . ALA A 1 104 ? 37.633 -5.093 -32.550 1.00 88.88 104 ALA A CA 1
ATOM 800 C C . ALA A 1 104 ? 39.154 -4.874 -32.657 1.00 88.88 104 ALA A C 1
ATOM 802 O O . ALA A 1 104 ? 39.563 -3.825 -33.164 1.00 88.88 104 ALA A O 1
ATOM 803 N N . PRO A 1 105 ? 39.986 -5.849 -32.242 1.00 91.50 105 PRO A N 1
ATOM 804 C CA . PRO A 1 105 ? 41.434 -5.685 -32.213 1.00 91.50 105 PRO A CA 1
ATOM 805 C C . PRO A 1 105 ? 42.025 -5.534 -33.622 1.00 91.50 105 PRO A C 1
ATOM 807 O O . PRO A 1 105 ? 41.582 -6.187 -34.568 1.00 91.50 105 PRO A O 1
ATOM 810 N N . GLY A 1 106 ? 43.040 -4.681 -33.763 1.00 90.19 106 GLY A N 1
ATOM 811 C CA . GLY A 1 106 ? 43.787 -4.463 -35.006 1.00 90.19 106 GLY A CA 1
ATOM 812 C C . GLY A 1 106 ? 43.101 -3.578 -36.057 1.00 90.19 106 GLY A C 1
ATOM 813 O O . GLY A 1 106 ? 43.681 -3.352 -37.124 1.00 90.19 106 GLY A O 1
ATOM 814 N N . LEU A 1 107 ? 41.902 -3.051 -35.781 1.00 93.12 107 LEU A N 1
ATOM 815 C CA . LEU A 1 107 ? 41.165 -2.148 -36.679 1.00 93.12 107 LEU A CA 1
ATOM 816 C C . LEU A 1 107 ? 41.344 -0.669 -36.307 1.00 93.12 107 LEU A C 1
ATOM 818 O O . LEU A 1 107 ? 42.015 -0.341 -35.330 1.00 93.12 107 LEU A O 1
ATOM 822 N N . SER A 1 108 ? 40.771 0.234 -37.111 1.00 93.12 108 SER A N 1
ATOM 823 C CA . SER A 1 108 ? 40.996 1.681 -36.999 1.00 93.12 108 SER A CA 1
ATOM 824 C C . SER A 1 108 ? 40.761 2.218 -35.588 1.00 93.12 108 SER A C 1
ATOM 826 O O . SER A 1 108 ? 41.616 2.929 -35.074 1.00 93.12 108 SER A O 1
ATOM 828 N N . ALA A 1 109 ? 39.659 1.844 -34.929 1.00 92.88 109 ALA A N 1
ATOM 829 C CA . ALA A 1 109 ? 39.371 2.290 -33.568 1.00 92.88 109 ALA A CA 1
ATOM 830 C C . ALA A 1 109 ? 40.373 1.769 -32.529 1.00 92.88 109 ALA A C 1
ATOM 832 O O . ALA A 1 109 ? 40.833 2.548 -31.696 1.00 92.88 109 ALA A O 1
ATOM 833 N N . ASP A 1 110 ? 40.753 0.494 -32.599 1.00 93.00 110 ASP A N 1
ATOM 834 C CA . ASP A 1 110 ? 41.716 -0.118 -31.675 1.00 93.00 110 ASP A CA 1
ATOM 835 C C . ASP A 1 110 ? 43.102 0.534 -31.786 1.00 93.00 110 ASP A C 1
ATOM 837 O O . ASP A 1 110 ? 43.697 0.918 -30.782 1.00 93.00 110 ASP A O 1
ATOM 841 N N . LYS A 1 111 ? 43.557 0.808 -33.018 1.00 93.38 111 LYS A N 1
ATOM 842 C CA . LYS A 1 111 ? 44.831 1.501 -33.286 1.00 93.38 111 LYS A CA 1
ATOM 843 C C . LYS A 1 111 ? 44.910 2.896 -32.667 1.00 93.38 111 LYS A C 1
ATOM 845 O O . LYS A 1 111 ? 46.009 3.363 -32.386 1.00 93.38 111 LYS A O 1
ATOM 850 N N . THR A 1 112 ? 43.776 3.570 -32.462 1.00 91.62 112 THR A N 1
ATOM 851 C CA . THR A 1 112 ? 43.785 4.889 -31.812 1.00 91.62 112 THR A CA 1
ATOM 852 C C . THR A 1 112 ? 44.104 4.813 -30.320 1.00 91.62 112 THR A C 1
ATOM 854 O O . THR A 1 112 ? 44.561 5.805 -29.760 1.00 91.62 112 THR A O 1
ATOM 857 N N . GLY A 1 113 ? 43.798 3.692 -29.652 1.00 91.44 113 GLY A N 1
ATOM 858 C CA . GLY A 1 113 ? 43.878 3.557 -28.193 1.00 91.44 113 GLY A CA 1
ATOM 859 C C . GLY A 1 113 ? 42.966 4.511 -27.405 1.00 91.44 113 GLY A C 1
ATOM 860 O O . GLY A 1 113 ? 43.050 4.567 -26.181 1.00 91.44 113 GLY A O 1
ATOM 861 N N . LYS A 1 114 ? 42.100 5.286 -28.079 1.00 90.94 114 LYS A N 1
ATOM 862 C CA . LYS A 1 114 ? 41.287 6.335 -27.445 1.00 90.94 114 LYS A CA 1
ATOM 863 C C . LYS A 1 114 ? 39.960 5.829 -26.902 1.00 90.94 114 LYS A C 1
ATOM 865 O O . LYS A 1 114 ? 39.409 6.462 -26.009 1.00 90.94 114 LYS A O 1
ATOM 870 N N . PHE A 1 115 ? 39.421 4.736 -27.430 1.00 92.81 115 PHE A N 1
ATOM 871 C CA . PHE A 1 115 ? 38.085 4.263 -27.076 1.00 92.81 115 PHE A CA 1
ATOM 872 C C . PHE A 1 115 ? 38.089 3.381 -25.831 1.00 92.81 115 PHE A C 1
ATOM 874 O O . PHE A 1 115 ? 39.004 2.595 -25.604 1.00 92.81 115 PHE A O 1
ATOM 881 N N . THR A 1 116 ? 37.027 3.477 -25.039 1.00 92.62 116 THR A N 1
ATOM 882 C CA . THR A 1 116 ? 36.761 2.558 -23.933 1.00 92.62 116 THR A CA 1
ATOM 883 C C . THR A 1 116 ? 35.348 2.004 -24.085 1.00 92.62 116 THR A C 1
ATOM 885 O O . THR A 1 116 ? 34.435 2.711 -24.517 1.00 92.62 116 THR A O 1
ATOM 888 N N . ILE A 1 117 ? 35.159 0.724 -23.756 1.00 90.06 117 ILE A N 1
ATOM 889 C CA . ILE A 1 117 ? 33.827 0.111 -23.756 1.00 90.06 117 ILE A CA 1
ATOM 890 C C . ILE A 1 117 ? 32.932 0.890 -22.779 1.00 90.06 117 ILE A C 1
ATOM 892 O O . ILE A 1 117 ? 33.342 1.208 -21.663 1.00 90.06 117 ILE A O 1
ATOM 896 N N . GLY A 1 118 ? 31.719 1.220 -23.217 1.00 87.56 118 GLY A N 1
ATOM 897 C CA . GLY A 1 118 ? 30.745 2.018 -22.477 1.00 87.56 118 GLY A CA 1
ATOM 898 C C . GLY A 1 118 ? 30.785 3.522 -22.747 1.00 87.56 118 GLY A C 1
ATOM 899 O O . GLY A 1 118 ? 29.872 4.211 -22.296 1.00 87.56 118 GLY A O 1
ATOM 900 N N . ASP A 1 119 ? 31.761 4.043 -23.499 1.00 93.75 119 ASP A N 1
ATOM 901 C CA . ASP A 1 119 ? 31.794 5.463 -23.884 1.00 93.75 119 ASP A CA 1
ATOM 902 C C . ASP A 1 119 ? 30.562 5.847 -24.728 1.00 93.75 119 ASP A C 1
ATOM 904 O O . ASP A 1 119 ? 30.088 5.061 -25.555 1.00 93.75 119 ASP A O 1
ATOM 908 N N . LYS A 1 120 ? 30.039 7.062 -24.518 1.00 93.56 120 LYS A N 1
ATOM 909 C CA . LYS A 1 120 ? 28.820 7.576 -25.170 1.00 93.56 120 LYS A CA 1
ATOM 910 C C . LYS A 1 120 ? 29.163 8.484 -26.348 1.00 93.56 120 LYS A C 1
ATOM 912 O O . LYS A 1 120 ? 30.036 9.337 -26.231 1.00 93.56 120 LYS A O 1
ATOM 917 N N . VAL A 1 121 ? 28.446 8.344 -27.460 1.00 95.00 121 VAL A N 1
ATOM 918 C CA . VAL A 1 121 ? 28.538 9.257 -28.611 1.00 95.00 121 VAL A CA 1
ATOM 919 C C . VAL A 1 121 ? 27.713 10.516 -28.320 1.00 95.00 121 VAL A C 1
ATOM 921 O O . VAL A 1 121 ? 26.515 10.418 -28.051 1.00 95.00 121 VAL A O 1
ATOM 924 N N . ILE A 1 122 ? 28.347 11.689 -28.384 1.00 96.00 122 ILE A N 1
ATOM 925 C CA . ILE A 1 122 ? 27.736 13.009 -28.140 1.00 96.00 122 ILE A CA 1
ATOM 926 C C . ILE A 1 122 ? 27.487 13.765 -29.444 1.00 96.00 122 ILE A C 1
ATOM 928 O O . ILE A 1 122 ? 26.485 14.466 -29.561 1.00 96.00 122 ILE A O 1
ATOM 932 N N . ALA A 1 123 ? 28.361 13.608 -30.439 1.00 96.12 123 ALA A N 1
ATOM 933 C CA . ALA A 1 123 ? 28.189 14.183 -31.770 1.00 96.12 123 ALA A CA 1
ATOM 934 C C . ALA A 1 123 ? 28.850 13.307 -32.836 1.00 96.12 123 ALA A C 1
ATOM 936 O O . ALA A 1 123 ? 29.806 12.585 -32.552 1.00 96.12 123 ALA A O 1
ATOM 937 N N . THR A 1 124 ? 28.351 13.379 -34.066 1.00 95.44 124 THR A N 1
ATOM 938 C CA . THR A 1 124 ? 28.923 12.668 -35.211 1.00 95.44 124 THR A CA 1
ATOM 939 C C . THR A 1 124 ? 28.859 13.532 -36.462 1.00 95.44 124 THR A C 1
ATOM 941 O O . THR A 1 124 ? 27.970 14.372 -36.615 1.00 95.44 124 THR A O 1
ATOM 944 N N . SER A 1 125 ? 29.821 13.346 -37.358 1.00 94.06 125 SER A N 1
ATOM 945 C CA . SER A 1 125 ? 29.802 13.988 -38.667 1.00 94.06 125 SER A CA 1
ATOM 946 C C . SER A 1 125 ? 28.627 13.505 -39.532 1.00 94.06 125 SER A C 1
ATOM 948 O O . SER A 1 125 ? 28.221 12.344 -39.439 1.00 94.06 125 SER A O 1
ATOM 950 N N . ALA A 1 126 ? 28.104 14.373 -40.401 1.00 91.25 126 ALA A N 1
ATOM 951 C CA . ALA A 1 126 ? 27.018 14.070 -41.340 1.00 91.25 126 ALA A CA 1
ATOM 952 C C . ALA A 1 126 ? 27.344 12.893 -42.289 1.00 91.25 126 ALA A C 1
ATOM 954 O O . ALA A 1 126 ? 28.468 12.414 -42.348 1.00 91.25 126 ALA A O 1
ATOM 955 N N . VAL A 1 127 ? 26.392 12.398 -43.086 1.00 89.25 127 VAL A N 1
ATOM 956 C CA . VAL A 1 127 ? 26.702 11.335 -44.075 1.00 89.25 127 VAL A CA 1
ATOM 957 C C . VAL A 1 127 ? 27.640 11.848 -45.178 1.00 89.25 127 VAL A C 1
ATOM 959 O O . VAL A 1 127 ? 28.537 11.124 -45.608 1.00 89.25 127 VAL A O 1
ATOM 962 N N . PHE A 1 128 ? 27.461 13.112 -45.575 1.00 85.19 128 PHE A N 1
ATOM 963 C CA . PHE A 1 128 ? 28.247 13.810 -46.590 1.00 85.19 128 PHE A CA 1
ATOM 964 C C . PHE A 1 128 ? 28.772 15.130 -46.012 1.00 85.19 128 PHE A C 1
ATOM 966 O O . PHE A 1 128 ? 28.033 15.832 -45.324 1.00 85.19 128 PHE A O 1
ATOM 973 N N . GLY A 1 129 ? 30.028 15.475 -46.298 1.00 86.31 129 GLY A N 1
ATOM 974 C CA . GLY A 1 129 ? 30.656 16.715 -45.828 1.00 86.31 129 GLY A CA 1
ATOM 975 C C . GLY A 1 129 ? 31.290 16.627 -44.434 1.00 86.31 129 GLY A C 1
ATOM 976 O O . GLY A 1 129 ? 31.396 15.557 -43.834 1.00 86.31 129 GLY A O 1
ATOM 977 N N . THR A 1 130 ? 31.755 17.765 -43.925 1.00 86.12 130 THR A N 1
ATOM 978 C CA . THR A 1 130 ? 32.507 17.879 -42.659 1.00 86.12 130 THR A CA 1
ATOM 979 C C . THR A 1 130 ? 31.677 18.437 -41.504 1.00 86.12 130 THR A C 1
ATOM 981 O O . THR A 1 130 ? 32.202 18.648 -40.416 1.00 86.12 130 THR A O 1
ATOM 984 N N . GLU A 1 131 ? 30.378 18.658 -41.713 1.00 91.25 131 GLU A N 1
ATOM 985 C CA . GLU A 1 131 ? 29.485 19.170 -40.675 1.00 91.25 131 GLU A CA 1
ATOM 986 C C . GLU A 1 131 ? 29.314 18.165 -39.533 1.00 91.25 131 GLU A C 1
ATOM 988 O O . GLU A 1 131 ? 29.107 16.970 -39.766 1.00 91.25 131 GLU A O 1
ATOM 993 N N . ILE A 1 132 ? 29.360 18.667 -38.299 1.00 93.31 132 ILE A N 1
ATOM 994 C CA . ILE A 1 132 ? 29.215 17.883 -37.073 1.00 93.31 132 ILE A CA 1
ATOM 995 C C . ILE A 1 132 ? 27.866 18.217 -36.448 1.00 93.31 132 ILE A C 1
ATOM 997 O O . ILE A 1 132 ? 27.579 19.376 -36.154 1.00 93.31 132 ILE A O 1
ATOM 1001 N N . TRP A 1 133 ? 27.062 17.187 -36.203 1.00 90.56 133 TRP A N 1
ATOM 1002 C CA . TRP A 1 133 ? 25.746 17.323 -35.593 1.00 90.56 133 TRP A CA 1
ATOM 1003 C C . TRP A 1 133 ? 25.701 16.584 -34.252 1.00 90.56 133 TRP A C 1
ATOM 1005 O O . TRP A 1 133 ? 26.336 15.529 -34.115 1.00 90.56 133 TRP A O 1
ATOM 1015 N N . PRO A 1 134 ? 24.949 17.090 -33.255 1.00 92.81 134 PRO A N 1
ATOM 1016 C CA . PRO A 1 134 ? 24.699 16.352 -32.024 1.00 92.81 134 PRO A CA 1
ATOM 1017 C C . PRO A 1 134 ? 24.156 14.954 -32.326 1.00 92.81 134 PRO A C 1
ATOM 1019 O O . PRO A 1 134 ? 23.311 14.772 -33.208 1.00 92.81 134 PRO A O 1
ATOM 1022 N N . ALA A 1 135 ? 24.647 13.961 -31.592 1.00 88.12 135 ALA A N 1
ATOM 1023 C CA . ALA A 1 135 ? 24.217 12.586 -31.738 1.00 88.12 135 ALA A CA 1
ATOM 1024 C C . ALA A 1 135 ? 22.744 12.496 -31.338 1.00 88.12 135 ALA A C 1
ATOM 1026 O O . ALA A 1 135 ? 22.364 12.731 -30.191 1.00 88.12 135 ALA A O 1
ATOM 1027 N N . ALA A 1 136 ? 21.910 12.173 -32.318 1.00 78.88 136 ALA A N 1
ATOM 1028 C CA . ALA A 1 136 ? 20.492 11.948 -32.119 1.00 78.88 136 ALA A CA 1
ATOM 1029 C C . ALA A 1 136 ? 20.244 10.554 -31.505 1.00 78.88 136 ALA A C 1
ATOM 1031 O O . ALA A 1 136 ? 21.168 9.819 -31.143 1.00 78.88 136 ALA A O 1
ATOM 1032 N N . GLU A 1 137 ? 18.972 10.156 -31.430 1.00 83.31 137 GLU A N 1
ATOM 1033 C CA . GLU A 1 137 ? 18.586 8.797 -31.046 1.00 83.31 137 GLU A CA 1
ATOM 1034 C C . GLU A 1 137 ? 19.360 7.742 -31.866 1.00 83.31 137 GLU A C 1
ATOM 1036 O O . GLU A 1 137 ? 19.571 7.904 -33.069 1.00 83.31 137 GLU A O 1
ATOM 1041 N N . TYR A 1 138 ? 19.738 6.637 -31.221 1.00 84.31 138 TYR A N 1
ATOM 1042 C CA . TYR A 1 138 ? 20.574 5.546 -31.719 1.00 84.31 138 TYR A CA 1
ATOM 1043 C C . TYR A 1 138 ? 20.338 5.164 -33.176 1.00 84.31 138 TYR A C 1
ATOM 1045 O O . TYR A 1 138 ? 21.293 5.004 -33.925 1.00 84.31 138 TYR A O 1
ATOM 1053 N N . GLY A 1 139 ? 19.081 5.046 -33.613 1.00 77.75 139 GLY A N 1
ATOM 1054 C CA . GLY A 1 139 ? 18.776 4.697 -35.002 1.00 77.75 139 GLY A CA 1
ATOM 1055 C C . GLY A 1 139 ? 19.333 5.709 -36.010 1.00 77.75 139 GLY A C 1
ATOM 1056 O O . GLY A 1 139 ? 19.915 5.312 -37.017 1.00 77.75 139 GLY A O 1
ATOM 1057 N N . ARG A 1 140 ? 19.210 7.009 -35.717 1.00 80.75 140 ARG A N 1
ATOM 1058 C CA . ARG A 1 140 ? 19.702 8.100 -36.573 1.00 80.75 140 ARG A CA 1
ATOM 1059 C C . ARG A 1 140 ? 21.225 8.190 -36.536 1.00 80.75 140 ARG A C 1
ATOM 1061 O O . ARG A 1 140 ? 21.845 8.257 -37.589 1.00 80.75 140 ARG A O 1
ATOM 1068 N N . THR A 1 141 ? 21.815 8.099 -35.347 1.00 89.19 141 THR A N 1
ATOM 1069 C CA . THR A 1 141 ? 23.276 8.096 -35.164 1.00 89.19 141 THR A CA 1
ATOM 1070 C C . THR A 1 141 ? 23.927 6.882 -35.836 1.00 89.19 141 THR A C 1
ATOM 1072 O O . THR A 1 141 ? 24.942 6.998 -36.512 1.00 89.19 141 THR A O 1
ATOM 1075 N N . MET A 1 142 ? 23.312 5.702 -35.749 1.00 93.31 142 MET A N 1
ATOM 1076 C CA . MET A 1 142 ? 23.809 4.520 -36.454 1.00 93.31 142 MET A CA 1
ATOM 107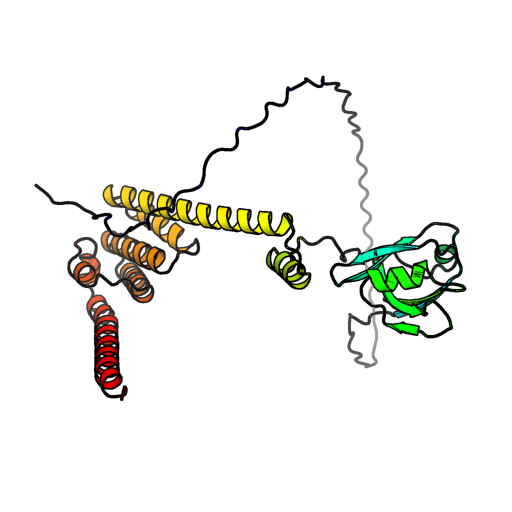7 C C . MET A 1 142 ? 23.612 4.603 -37.963 1.00 93.31 142 MET A C 1
ATOM 1079 O O . MET A 1 142 ? 24.446 4.084 -38.703 1.00 93.31 142 MET A O 1
ATOM 1083 N N . TYR A 1 143 ? 22.531 5.229 -38.435 1.00 88.38 143 TYR A N 1
ATOM 1084 C CA . TYR A 1 143 ? 22.342 5.471 -39.862 1.00 88.38 143 TYR A CA 1
ATOM 1085 C C . TYR A 1 143 ? 23.475 6.339 -40.419 1.00 88.38 143 TYR A C 1
ATOM 1087 O O . TYR A 1 143 ? 24.088 5.951 -41.411 1.00 88.38 143 TYR A O 1
ATOM 1095 N N . THR A 1 144 ? 23.818 7.448 -39.751 1.00 89.94 144 THR A N 1
ATOM 1096 C CA . THR A 1 144 ? 24.907 8.325 -40.204 1.00 89.94 144 THR A CA 1
ATOM 1097 C C . THR A 1 144 ? 26.253 7.614 -40.186 1.00 89.94 144 THR A C 1
ATOM 1099 O O . THR A 1 144 ? 26.955 7.631 -41.192 1.00 89.94 144 THR A O 1
ATOM 1102 N N . ILE A 1 145 ? 26.573 6.902 -39.102 1.00 93.81 145 ILE A N 1
ATOM 1103 C CA . ILE A 1 145 ? 27.825 6.141 -38.970 1.00 93.81 145 ILE A CA 1
ATOM 1104 C C . ILE A 1 145 ? 27.956 5.072 -40.066 1.00 93.81 145 ILE A C 1
ATOM 1106 O O . ILE A 1 145 ? 29.025 4.923 -40.655 1.00 93.81 145 ILE A O 1
ATOM 1110 N N . ARG A 1 146 ? 26.883 4.322 -40.358 1.00 91.19 146 ARG A N 1
ATOM 1111 C CA . ARG A 1 146 ? 26.910 3.223 -41.343 1.00 91.19 146 ARG A CA 1
ATOM 1112 C C . ARG A 1 146 ? 26.976 3.707 -42.785 1.00 91.19 146 ARG A C 1
ATOM 1114 O O . ARG A 1 146 ? 27.587 3.034 -43.604 1.00 91.19 146 ARG A O 1
ATOM 1121 N N . GLN A 1 147 ? 26.315 4.819 -43.092 1.00 91.62 147 GLN A N 1
ATOM 1122 C CA . GLN A 1 147 ? 26.247 5.358 -44.453 1.00 91.62 147 GLN A CA 1
ATOM 1123 C C . GLN A 1 147 ? 27.373 6.357 -44.755 1.00 91.62 147 GLN A C 1
ATOM 1125 O O . GLN A 1 147 ? 27.494 6.801 -45.893 1.00 91.62 147 GLN A O 1
ATOM 1130 N N . ARG A 1 148 ? 28.191 6.724 -43.757 1.00 90.56 148 ARG A N 1
ATOM 1131 C CA . ARG A 1 148 ? 29.288 7.689 -43.893 1.00 90.56 148 ARG A CA 1
ATOM 1132 C C . ARG A 1 148 ? 30.253 7.280 -45.005 1.00 90.56 148 ARG A C 1
ATOM 1134 O O . ARG A 1 148 ? 30.835 6.195 -44.960 1.00 90.56 148 ARG A O 1
ATOM 1141 N N . ILE A 1 149 ? 30.464 8.201 -45.943 1.00 87.88 149 ILE A N 1
ATOM 1142 C CA . ILE A 1 149 ? 31.481 8.096 -46.989 1.00 87.88 149 ILE A CA 1
ATOM 1143 C C . ILE A 1 149 ? 32.672 8.970 -46.583 1.00 87.88 149 ILE A C 1
ATOM 1145 O O . ILE A 1 149 ? 32.528 10.181 -46.428 1.00 87.88 149 ILE A O 1
ATOM 1149 N N . GLY A 1 150 ? 33.840 8.351 -46.404 1.00 89.50 150 GLY A N 1
ATOM 1150 C CA . GLY A 1 150 ? 35.056 9.009 -45.913 1.00 89.50 150 GLY A CA 1
ATOM 1151 C C . GLY A 1 150 ? 35.274 8.848 -44.400 1.00 89.50 150 GLY A C 1
ATOM 1152 O O . GLY A 1 150 ? 34.579 8.054 -43.760 1.00 89.50 150 GLY A O 1
ATOM 1153 N N . PRO A 1 151 ? 36.245 9.573 -43.818 1.00 93.00 151 PRO A N 1
ATOM 1154 C CA . PRO A 1 151 ? 36.570 9.480 -42.396 1.00 93.00 151 PRO A CA 1
ATOM 1155 C C . PRO A 1 151 ? 35.377 9.847 -41.512 1.00 93.00 151 PRO A C 1
ATOM 1157 O O . PRO A 1 151 ? 34.648 10.798 -41.800 1.00 93.00 151 PRO A O 1
ATOM 1160 N N . LEU A 1 152 ? 35.155 9.094 -40.439 1.00 94.56 152 LEU A N 1
ATOM 1161 C CA . LEU A 1 152 ? 34.106 9.336 -39.454 1.00 94.56 152 LEU A CA 1
ATOM 1162 C C . LEU A 1 152 ? 34.677 10.136 -38.291 1.00 94.56 152 LEU A C 1
ATOM 1164 O O . LEU A 1 152 ? 35.519 9.627 -37.552 1.00 94.56 152 LEU A O 1
ATOM 1168 N N . TYR A 1 153 ? 34.150 11.339 -38.087 1.00 95.75 153 TYR A N 1
ATOM 1169 C CA . TYR A 1 153 ? 34.436 12.132 -36.900 1.00 95.75 153 TYR A CA 1
ATOM 1170 C C . TYR A 1 153 ? 33.356 11.902 -35.834 1.00 95.75 153 TYR A C 1
ATOM 1172 O O . TYR A 1 153 ? 32.153 11.881 -36.131 1.00 95.75 153 TYR A O 1
ATOM 1180 N N . MET A 1 154 ? 33.782 11.746 -34.579 1.00 95.81 154 MET A N 1
ATOM 1181 C CA . MET A 1 154 ? 32.902 11.631 -33.418 1.00 95.81 154 MET A CA 1
ATOM 1182 C C . MET A 1 154 ? 33.422 12.443 -32.235 1.00 95.81 154 MET A C 1
ATOM 1184 O O . MET A 1 154 ? 34.609 12.405 -31.907 1.00 95.81 154 MET A O 1
ATOM 1188 N N . LYS A 1 155 ? 32.487 13.094 -31.540 1.00 96.12 155 LYS A N 1
ATOM 1189 C CA . LYS A 1 155 ? 32.682 13.596 -30.181 1.00 96.12 155 LYS A CA 1
ATOM 1190 C C . LYS A 1 155 ? 32.092 12.589 -29.205 1.00 96.12 155 LYS A C 1
ATOM 1192 O O . LYS A 1 155 ? 30.933 12.192 -29.346 1.00 96.12 155 LYS A O 1
ATOM 1197 N N . MET A 1 156 ? 32.881 12.188 -28.224 1.00 95.31 156 MET A N 1
ATOM 1198 C CA . MET A 1 156 ? 32.593 11.105 -27.294 1.00 95.31 156 MET A CA 1
ATOM 1199 C C . MET A 1 156 ? 32.650 11.611 -25.854 1.00 95.31 156 MET A C 1
ATOM 1201 O O . MET A 1 156 ? 33.355 12.569 -25.556 1.00 95.31 156 MET A O 1
ATOM 1205 N N . GLN A 1 157 ? 31.961 10.924 -24.952 1.00 93.50 157 GLN A N 1
ATOM 1206 C CA . GLN A 1 157 ? 32.011 11.138 -23.510 1.00 93.50 157 GLN A CA 1
ATOM 1207 C C . GLN A 1 157 ? 32.560 9.878 -22.839 1.00 93.50 157 GLN A C 1
ATOM 1209 O O . GLN A 1 157 ? 32.021 8.781 -23.032 1.00 93.50 157 GLN A O 1
ATOM 1214 N N . LYS A 1 158 ? 33.624 10.040 -22.045 1.00 92.75 158 LYS A N 1
ATOM 1215 C CA . LYS A 1 158 ? 34.233 8.961 -21.268 1.00 92.75 158 LYS A CA 1
ATOM 1216 C C . LYS A 1 158 ? 33.285 8.468 -20.193 1.00 92.75 158 LYS A C 1
ATOM 1218 O O . LYS A 1 158 ? 32.702 9.259 -19.454 1.00 92.75 158 LYS A O 1
ATOM 1223 N N . ARG A 1 159 ? 33.172 7.145 -20.085 1.00 85.44 159 ARG A N 1
ATOM 1224 C CA . ARG A 1 159 ? 32.399 6.492 -19.016 1.00 85.44 159 ARG A CA 1
ATOM 1225 C C . ARG A 1 159 ? 33.200 5.460 -18.224 1.00 85.44 159 ARG A C 1
ATOM 1227 O O . ARG A 1 159 ? 32.615 4.744 -17.422 1.00 85.44 159 ARG A O 1
ATOM 1234 N N . PHE A 1 160 ? 34.518 5.392 -18.432 1.00 81.50 160 PHE A N 1
ATOM 1235 C CA . PHE A 1 160 ? 35.461 4.587 -17.637 1.00 81.50 160 PHE A CA 1
ATOM 1236 C C . PHE A 1 160 ? 35.030 3.121 -17.429 1.00 81.50 160 PHE A C 1
ATOM 1238 O O . PHE A 1 160 ? 35.177 2.570 -16.344 1.00 81.50 160 PHE A O 1
ATOM 1245 N N . GLY A 1 161 ? 34.469 2.479 -18.460 1.00 68.94 161 GLY A N 1
ATOM 1246 C CA . GLY A 1 161 ? 34.022 1.084 -18.365 1.00 68.94 161 GLY A CA 1
ATOM 1247 C C . GLY A 1 161 ? 32.662 0.884 -17.689 1.00 68.94 161 GLY A C 1
ATOM 1248 O O . GLY A 1 161 ? 32.274 -0.254 -17.437 1.00 68.94 161 GLY A O 1
ATOM 1249 N N . ASN A 1 162 ? 31.914 1.955 -17.403 1.00 70.88 162 ASN A N 1
ATOM 1250 C CA . ASN A 1 162 ? 30.560 1.857 -16.872 1.00 70.88 162 ASN A CA 1
ATOM 1251 C C . ASN A 1 162 ? 29.602 1.269 -17.930 1.00 70.88 162 ASN A C 1
ATOM 1253 O O . ASN A 1 162 ? 29.169 1.949 -18.866 1.00 70.88 162 ASN A O 1
ATOM 1257 N N . LEU A 1 163 ? 29.265 -0.010 -17.743 1.00 64.56 163 LEU A N 1
ATOM 1258 C CA . LEU A 1 163 ? 28.327 -0.780 -18.565 1.00 64.56 163 LEU A CA 1
ATOM 1259 C C . LEU A 1 163 ? 26.857 -0.606 -18.150 1.00 64.56 163 LEU A C 1
ATOM 1261 O O . LEU A 1 163 ? 25.968 -1.213 -18.751 1.00 64.56 163 LEU A O 1
ATOM 1265 N N . ASP A 1 164 ? 26.568 0.238 -17.156 1.00 62.91 164 ASP A N 1
ATOM 1266 C CA . ASP A 1 164 ? 25.209 0.559 -16.724 1.00 62.91 164 ASP A CA 1
ATOM 1267 C C . ASP A 1 164 ? 24.549 1.557 -17.692 1.00 62.91 164 ASP A C 1
ATOM 1269 O O . ASP A 1 164 ? 24.248 2.711 -17.392 1.00 62.91 164 ASP A O 1
ATOM 1273 N N . TYR A 1 165 ? 24.415 1.127 -18.944 1.00 59.09 165 TYR A N 1
ATOM 1274 C CA . TYR A 1 165 ? 23.533 1.712 -19.953 1.00 59.09 165 TYR A CA 1
ATOM 1275 C C . TYR A 1 165 ? 22.375 0.754 -20.299 1.00 59.09 165 TYR A C 1
ATOM 1277 O O . TYR A 1 165 ? 21.565 1.055 -21.182 1.00 59.09 165 TYR A O 1
ATOM 1285 N N . GLY A 1 166 ? 22.268 -0.387 -19.589 1.00 52.06 166 GLY A N 1
ATOM 1286 C CA . GLY A 1 166 ? 21.360 -1.478 -19.951 1.00 52.06 166 GLY A CA 1
ATOM 1287 C C . GLY A 1 166 ? 21.028 -2.568 -18.915 1.00 52.06 166 GLY A C 1
ATOM 1288 O O . GLY A 1 166 ? 20.295 -3.476 -19.308 1.00 52.06 166 GLY A O 1
ATOM 1289 N N . ALA A 1 167 ? 21.442 -2.510 -17.636 1.00 40.94 167 ALA A N 1
ATOM 1290 C CA . ALA A 1 167 ? 21.283 -3.644 -16.696 1.00 40.94 167 ALA A CA 1
ATOM 1291 C C . ALA A 1 167 ? 20.313 -3.462 -15.501 1.00 40.94 167 ALA A C 1
ATOM 1293 O O . ALA A 1 167 ? 20.079 -4.425 -14.778 1.00 40.94 167 ALA A O 1
ATOM 1294 N N . ALA A 1 168 ? 19.675 -2.306 -15.288 1.00 42.41 168 ALA A N 1
ATOM 1295 C CA . ALA A 1 168 ? 18.632 -2.191 -14.249 1.00 42.41 168 ALA A CA 1
ATOM 1296 C C . ALA A 1 168 ? 17.284 -2.777 -14.727 1.00 42.41 168 ALA A C 1
ATOM 1298 O O . ALA A 1 168 ? 16.946 -2.667 -15.890 1.00 42.41 168 ALA A O 1
ATOM 1299 N N . GLN A 1 169 ? 16.424 -3.381 -13.925 1.00 43.59 169 GLN A N 1
ATOM 1300 C CA . GLN A 1 169 ? 15.068 -3.697 -14.413 1.00 43.59 169 GLN A CA 1
ATOM 1301 C C . GLN A 1 169 ? 14.317 -2.369 -14.655 1.00 43.59 169 GLN A C 1
ATOM 1303 O O . GLN A 1 169 ? 14.286 -1.535 -13.756 1.00 43.59 169 GLN A O 1
ATOM 1308 N N . LEU A 1 170 ? 13.780 -2.108 -15.860 1.00 46.44 170 LEU A N 1
ATOM 1309 C CA . LEU A 1 170 ? 12.915 -0.930 -16.053 1.00 46.44 170 LEU A CA 1
ATOM 1310 C C . LEU A 1 170 ? 11.716 -1.063 -15.118 1.00 46.44 170 LEU A C 1
ATOM 1312 O O . LEU A 1 170 ? 11.145 -2.152 -14.999 1.00 46.44 170 LEU A O 1
ATOM 1316 N N . SER A 1 171 ? 11.296 0.043 -14.507 1.00 54.34 171 SER A N 1
ATOM 1317 C CA . SER A 1 171 ? 10.011 0.037 -13.824 1.00 54.34 171 SER A CA 1
ATOM 1318 C C . SER A 1 171 ? 8.913 -0.133 -14.875 1.00 54.34 171 SER A C 1
ATOM 1320 O O . SER A 1 171 ? 8.972 0.424 -15.974 1.00 54.34 171 SER A O 1
ATOM 1322 N N . GLU A 1 172 ? 7.871 -0.893 -14.553 1.00 57.25 172 GLU A N 1
ATOM 1323 C CA . GLU A 1 172 ? 6.730 -1.131 -15.450 1.00 57.25 172 GLU A CA 1
ATOM 1324 C C . GLU A 1 172 ? 6.142 0.170 -16.025 1.00 57.25 172 GLU A C 1
ATOM 1326 O O . GLU A 1 172 ? 5.657 0.204 -17.155 1.00 57.25 172 GLU A O 1
ATOM 1331 N N . LYS A 1 173 ? 6.240 1.272 -15.269 1.00 59.72 173 LYS A N 1
ATOM 1332 C CA . LYS A 1 173 ? 5.787 2.611 -15.663 1.00 59.72 173 LYS A CA 1
ATOM 1333 C C . LYS A 1 173 ? 6.549 3.176 -16.864 1.00 59.72 173 LYS A C 1
ATOM 1335 O O . LYS A 1 173 ? 5.950 3.881 -17.675 1.00 59.72 173 LYS A O 1
ATOM 1340 N N . GLU A 1 174 ? 7.837 2.880 -16.995 1.00 63.88 174 GLU A N 1
ATOM 1341 C CA . GLU A 1 174 ? 8.688 3.393 -18.075 1.00 63.88 174 GLU A CA 1
ATOM 1342 C C . GLU A 1 174 ? 8.474 2.617 -19.373 1.00 63.88 174 GLU A C 1
ATOM 1344 O O . GLU A 1 174 ? 8.379 3.233 -20.433 1.00 63.88 174 GLU A O 1
ATOM 1349 N N . ILE A 1 175 ? 8.282 1.295 -19.278 1.00 62.16 175 ILE A N 1
ATOM 1350 C CA . ILE A 1 175 ? 7.908 0.448 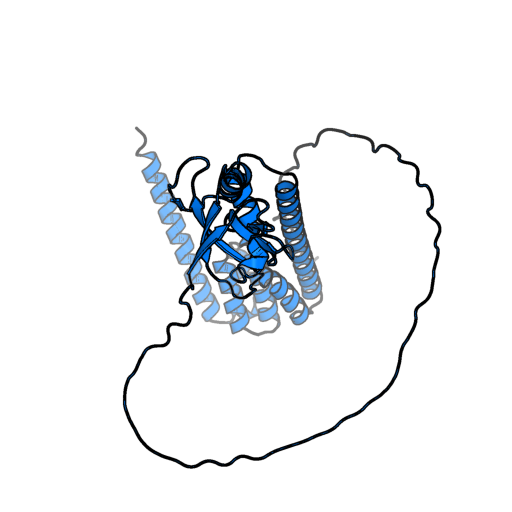-20.422 1.00 62.16 175 ILE A CA 1
ATOM 1351 C C . ILE A 1 175 ? 6.558 0.907 -20.985 1.00 62.16 175 ILE A C 1
ATOM 1353 O O . ILE A 1 175 ? 6.427 1.171 -22.178 1.00 62.16 175 ILE A O 1
ATOM 1357 N N . ILE A 1 176 ? 5.567 1.105 -20.109 1.00 64.56 176 ILE A N 1
ATOM 1358 C CA . ILE A 1 176 ? 4.235 1.574 -20.506 1.00 64.56 176 ILE A CA 1
ATOM 1359 C C . ILE A 1 176 ? 4.294 2.976 -21.138 1.00 64.56 176 ILE A C 1
ATOM 1361 O O . ILE A 1 176 ? 3.579 3.246 -22.102 1.00 64.56 176 ILE A O 1
ATOM 1365 N N . ARG A 1 177 ? 5.122 3.888 -20.611 1.00 69.88 177 ARG A N 1
ATOM 1366 C CA . ARG A 1 177 ? 5.263 5.251 -21.152 1.00 69.88 177 ARG A CA 1
ATOM 1367 C C . ARG A 1 177 ? 5.930 5.247 -22.529 1.00 69.88 177 ARG A C 1
ATOM 1369 O O . ARG A 1 177 ? 5.442 5.927 -23.427 1.00 69.88 177 ARG A O 1
ATOM 1376 N N . ALA A 1 178 ? 7.007 4.483 -22.697 1.00 64.44 178 ALA A N 1
ATOM 1377 C CA . ALA A 1 178 ? 7.731 4.390 -23.960 1.00 64.44 178 ALA A CA 1
ATOM 1378 C C . ALA A 1 178 ? 6.854 3.817 -25.087 1.00 64.44 178 ALA A C 1
ATOM 1380 O O . ALA A 1 178 ? 6.862 4.349 -26.193 1.00 64.44 178 ALA A O 1
ATOM 1381 N N . GLU A 1 179 ? 6.043 2.795 -24.794 1.00 65.12 179 GLU A N 1
ATOM 1382 C CA . GLU A 1 179 ? 5.159 2.175 -25.791 1.00 65.12 179 GLU A CA 1
ATOM 1383 C C . GLU A 1 179 ? 3.909 3.006 -26.111 1.00 65.12 179 GLU A C 1
ATOM 1385 O O . GLU A 1 179 ? 3.456 3.041 -27.252 1.00 65.12 179 GLU A O 1
ATOM 1390 N N . ARG A 1 180 ? 3.360 3.754 -25.144 1.00 63.31 180 ARG A N 1
ATOM 1391 C CA . ARG A 1 180 ? 2.288 4.720 -25.452 1.00 63.31 180 ARG A CA 1
ATOM 1392 C C . ARG A 1 180 ? 2.764 5.806 -26.413 1.00 63.31 180 ARG A C 1
ATOM 1394 O O . ARG A 1 180 ? 2.012 6.202 -27.296 1.00 63.31 180 ARG A O 1
ATOM 1401 N N . ASN A 1 181 ? 4.007 6.257 -26.257 1.00 66.06 181 ASN A N 1
ATOM 1402 C CA . ASN A 1 181 ? 4.591 7.285 -27.114 1.00 66.06 181 ASN A CA 1
ATOM 1403 C C . ASN A 1 181 ? 4.938 6.761 -28.519 1.00 66.06 181 ASN A C 1
ATOM 1405 O O . ASN A 1 181 ? 5.006 7.556 -29.451 1.00 66.06 181 ASN A O 1
ATOM 1409 N N . SER A 1 182 ? 5.141 5.449 -28.690 1.00 67.38 182 SER A N 1
ATOM 1410 C CA . SER A 1 182 ? 5.457 4.840 -29.990 1.00 67.38 182 SER A CA 1
ATOM 1411 C C . SER A 1 182 ? 4.224 4.500 -30.836 1.00 67.38 182 SER A C 1
ATOM 1413 O O . SER A 1 182 ? 4.377 4.097 -31.987 1.00 67.38 182 SER A O 1
ATOM 1415 N N . GLY A 1 183 ? 3.007 4.647 -30.296 1.00 56.72 183 GLY A N 1
ATOM 1416 C CA . GLY A 1 183 ? 1.758 4.359 -31.014 1.00 56.72 183 GLY A CA 1
ATOM 1417 C C . GLY A 1 183 ? 1.507 2.870 -31.294 1.00 56.72 183 GLY A C 1
ATOM 1418 O O . GLY A 1 183 ? 0.537 2.537 -31.972 1.00 56.72 183 GLY A O 1
ATOM 1419 N N . PHE A 1 184 ? 2.343 1.973 -30.762 1.00 62.09 184 PHE A N 1
ATOM 1420 C CA . PHE A 1 184 ? 2.228 0.522 -30.904 1.00 62.09 184 PHE A CA 1
ATOM 1421 C C . PHE A 1 184 ? 2.218 -0.131 -29.519 1.00 62.09 184 PHE A C 1
ATOM 1423 O O . PHE A 1 184 ? 3.205 -0.071 -28.790 1.00 62.09 184 PHE A O 1
ATOM 1430 N N . ILE A 1 185 ? 1.099 -0.765 -29.156 1.00 65.00 185 ILE A N 1
ATOM 1431 C CA . ILE A 1 185 ? 0.986 -1.549 -27.919 1.00 65.00 185 ILE A CA 1
ATOM 1432 C C . ILE A 1 185 ? 1.571 -2.930 -28.200 1.00 65.00 185 ILE A C 1
ATOM 1434 O O . ILE A 1 185 ? 0.967 -3.711 -28.937 1.00 65.00 185 ILE A O 1
ATOM 1438 N N . SER A 1 186 ? 2.729 -3.234 -27.620 1.00 69.69 186 SER A N 1
ATOM 1439 C CA . SER A 1 186 ? 3.335 -4.552 -27.774 1.00 69.69 186 SER A CA 1
ATOM 1440 C C . SER A 1 186 ? 2.676 -5.584 -26.849 1.00 69.69 186 SER A C 1
ATOM 1442 O O . SER A 1 186 ? 2.040 -5.247 -25.841 1.00 69.69 186 SER A O 1
ATOM 1444 N N . ASP A 1 187 ? 2.879 -6.871 -27.142 1.00 74.38 187 ASP A N 1
ATOM 1445 C CA . ASP A 1 187 ? 2.446 -7.963 -26.261 1.00 74.38 187 ASP A CA 1
ATOM 1446 C C . ASP A 1 187 ? 3.076 -7.880 -24.860 1.00 74.38 187 ASP A C 1
ATOM 1448 O O . ASP A 1 187 ? 2.469 -8.324 -23.886 1.00 74.38 187 ASP A O 1
ATOM 1452 N N . ARG A 1 188 ? 4.235 -7.220 -24.722 1.00 72.69 188 ARG A N 1
ATOM 1453 C CA . ARG A 1 188 ? 4.903 -7.007 -23.434 1.00 72.69 188 ARG A CA 1
ATOM 1454 C C . ARG A 1 188 ? 4.126 -6.055 -22.523 1.00 72.69 188 ARG A C 1
ATOM 1456 O O . ARG A 1 188 ? 4.007 -6.329 -21.332 1.00 72.69 188 ARG A O 1
ATOM 1463 N N . VAL A 1 189 ? 3.548 -4.965 -23.037 1.00 75.31 189 VAL A N 1
ATOM 1464 C CA . VAL A 1 189 ? 2.686 -4.093 -22.212 1.00 75.31 189 VAL A CA 1
ATOM 1465 C C . VAL A 1 189 ? 1.397 -4.800 -21.816 1.00 75.31 189 VAL A C 1
ATOM 1467 O O . VAL A 1 189 ? 0.950 -4.637 -20.679 1.00 75.31 189 VAL A O 1
ATOM 1470 N N . ARG A 1 190 ? 0.824 -5.621 -22.705 1.00 75.12 190 ARG A N 1
ATOM 1471 C CA . ARG A 1 190 ? -0.336 -6.456 -22.365 1.00 75.12 190 ARG A CA 1
ATOM 1472 C C . ARG A 1 190 ? -0.001 -7.435 -21.237 1.00 75.12 190 ARG A C 1
ATOM 1474 O O . ARG A 1 190 ? -0.787 -7.563 -20.301 1.00 75.12 190 ARG A O 1
ATOM 1481 N N . GLU A 1 191 ? 1.166 -8.072 -21.285 1.00 80.31 191 GLU A N 1
ATOM 1482 C CA . GLU A 1 191 ? 1.640 -8.969 -20.229 1.00 80.31 191 GLU A CA 1
ATOM 1483 C C . GLU A 1 191 ? 1.837 -8.232 -18.896 1.00 80.31 191 GLU A C 1
ATOM 1485 O O . GLU A 1 191 ? 1.324 -8.677 -17.871 1.00 80.31 191 GLU A O 1
ATOM 1490 N N . ILE A 1 192 ? 2.481 -7.059 -18.904 1.00 79.81 192 ILE A N 1
ATOM 1491 C CA . ILE A 1 192 ? 2.663 -6.230 -17.700 1.00 79.81 192 ILE A CA 1
ATOM 1492 C C . ILE A 1 192 ? 1.311 -5.835 -17.094 1.00 79.81 192 ILE A C 1
ATOM 1494 O O . ILE A 1 192 ? 1.116 -5.916 -15.881 1.00 79.81 192 ILE A O 1
ATOM 1498 N N . GLN A 1 193 ? 0.352 -5.417 -17.924 1.00 77.62 193 GLN A N 1
ATOM 1499 C CA . GLN A 1 193 ? -0.995 -5.080 -17.463 1.00 77.62 193 GLN A CA 1
ATOM 1500 C C . GLN A 1 193 ? -1.699 -6.289 -16.845 1.00 77.62 193 GLN A C 1
ATOM 1502 O O . GLN A 1 193 ? -2.311 -6.151 -15.785 1.00 77.62 193 GLN A O 1
ATOM 1507 N N . LEU A 1 194 ? -1.583 -7.464 -17.470 1.00 83.25 194 LEU A N 1
ATOM 1508 C CA . LEU A 1 194 ? -2.164 -8.700 -16.958 1.00 83.25 194 LEU A CA 1
ATOM 1509 C C . LEU A 1 194 ? -1.534 -9.100 -15.618 1.00 83.25 194 LEU A C 1
ATOM 1511 O O . LEU A 1 194 ? -2.264 -9.396 -14.677 1.00 83.25 194 LEU A O 1
ATOM 1515 N N . GLN A 1 195 ? -0.209 -9.034 -15.497 1.00 81.62 195 GLN A N 1
ATOM 1516 C CA . GLN A 1 195 ? 0.504 -9.329 -14.253 1.00 81.62 195 GLN A CA 1
ATOM 1517 C C . GLN A 1 195 ? 0.153 -8.339 -13.135 1.00 81.62 195 GLN A C 1
ATOM 1519 O O . GLN A 1 195 ? 0.004 -8.735 -11.981 1.00 81.62 195 GLN A O 1
ATOM 1524 N N . ASN A 1 196 ? -0.008 -7.054 -13.453 1.00 84.00 196 ASN A N 1
ATOM 1525 C CA . ASN A 1 196 ? -0.439 -6.044 -12.485 1.00 84.00 196 ASN A CA 1
ATOM 1526 C C . ASN A 1 196 ? -1.876 -6.249 -12.033 1.00 84.00 196 ASN A C 1
ATOM 1528 O O . ASN A 1 196 ? -2.184 -6.115 -10.847 1.00 84.00 196 ASN A O 1
ATOM 1532 N N . TYR A 1 197 ? -2.753 -6.605 -12.969 1.00 84.56 197 TYR A N 1
ATOM 1533 C CA . TYR A 1 197 ? -4.117 -6.985 -12.652 1.00 84.56 197 TYR A CA 1
ATOM 1534 C C . TYR A 1 197 ? -4.143 -8.219 -11.743 1.00 84.56 197 TYR A C 1
ATOM 1536 O O . TYR A 1 197 ? -4.790 -8.180 -10.699 1.00 84.56 197 TYR A O 1
ATOM 1544 N N . GLN A 1 198 ? -3.385 -9.268 -12.076 1.00 89.56 198 GLN A N 1
ATOM 1545 C CA . GLN A 1 198 ? -3.261 -10.480 -11.262 1.00 89.56 198 GLN A CA 1
ATOM 1546 C C . GLN A 1 198 ? -2.751 -10.162 -9.854 1.00 89.56 198 GLN A C 1
ATOM 1548 O O . GLN A 1 198 ? -3.441 -10.477 -8.890 1.00 89.56 198 GLN A O 1
ATOM 1553 N N . ARG A 1 199 ? -1.637 -9.429 -9.720 1.00 87.75 199 ARG A N 1
ATOM 1554 C CA . ARG A 1 199 ? -1.102 -8.995 -8.416 1.00 87.75 199 ARG A CA 1
ATOM 1555 C C . ARG A 1 199 ? -2.126 -8.220 -7.592 1.00 87.75 199 ARG A C 1
ATOM 1557 O O . ARG A 1 199 ? -2.276 -8.471 -6.398 1.00 87.75 199 ARG A O 1
ATOM 1564 N N . LYS A 1 200 ? -2.860 -7.293 -8.217 1.00 87.75 200 LYS A N 1
ATOM 1565 C CA . LYS A 1 200 ? -3.918 -6.528 -7.541 1.00 87.75 200 LYS A CA 1
ATOM 1566 C C . LYS A 1 200 ? -5.054 -7.438 -7.063 1.00 87.75 200 LYS A C 1
ATOM 1568 O O . LYS A 1 200 ? -5.544 -7.265 -5.948 1.00 87.75 200 LYS A O 1
ATOM 1573 N N . MET A 1 201 ? -5.468 -8.400 -7.887 1.00 90.12 201 MET A N 1
ATOM 1574 C CA . MET A 1 201 ? -6.517 -9.360 -7.537 1.00 90.12 201 MET A CA 1
ATOM 1575 C C . MET A 1 201 ? -6.071 -10.322 -6.431 1.00 90.12 201 MET A C 1
ATOM 1577 O O . MET A 1 201 ? -6.838 -10.565 -5.505 1.00 90.12 201 MET A O 1
ATOM 1581 N N . GLU A 1 202 ? -4.834 -10.813 -6.472 1.00 90.69 202 GLU A N 1
ATOM 1582 C CA . GLU A 1 202 ? -4.249 -11.668 -5.432 1.00 90.69 202 GLU A CA 1
ATOM 1583 C C . GLU A 1 202 ? -4.137 -10.939 -4.091 1.00 90.69 202 GLU A C 1
ATOM 1585 O O . GLU A 1 202 ? -4.511 -11.490 -3.058 1.00 90.69 202 GLU A O 1
ATOM 1590 N N . GLN A 1 203 ? -3.686 -9.679 -4.090 1.00 88.19 203 GLN A N 1
ATOM 1591 C CA . GLN A 1 203 ? -3.655 -8.855 -2.878 1.00 88.19 203 GLN A CA 1
ATOM 1592 C C . GLN A 1 203 ? -5.054 -8.678 -2.287 1.00 88.19 203 GLN A C 1
ATOM 1594 O O . GLN A 1 203 ? -5.229 -8.847 -1.082 1.00 88.19 203 GLN A O 1
ATOM 1599 N N . LYS A 1 204 ? -6.055 -8.398 -3.130 1.00 90.94 204 LYS A N 1
ATOM 1600 C CA . LYS A 1 204 ? -7.450 -8.296 -2.692 1.00 90.94 204 LYS A CA 1
ATOM 1601 C C . LYS A 1 204 ? -7.943 -9.610 -2.075 1.00 90.94 204 LYS A C 1
ATOM 1603 O O . LYS A 1 204 ? -8.465 -9.606 -0.966 1.00 90.94 204 LYS A O 1
ATOM 1608 N N . GLN A 1 205 ? -7.728 -10.740 -2.750 1.00 93.88 205 GLN A N 1
ATOM 1609 C CA . GLN A 1 205 ? -8.125 -12.059 -2.242 1.00 93.88 205 GLN A CA 1
ATOM 1610 C C . GLN A 1 205 ? -7.431 -12.404 -0.920 1.00 93.88 205 GLN A C 1
ATOM 1612 O O . GLN A 1 205 ? -8.057 -12.970 -0.023 1.00 93.88 205 GLN A O 1
ATOM 1617 N N . ARG A 1 206 ? -6.150 -12.044 -0.775 1.00 93.25 206 ARG A N 1
ATOM 1618 C CA . ARG A 1 206 ? -5.406 -12.230 0.472 1.00 93.25 206 ARG A CA 1
ATOM 1619 C C . ARG A 1 206 ? -6.016 -11.414 1.611 1.00 93.25 206 ARG A C 1
ATOM 1621 O O . ARG A 1 206 ? -6.305 -11.999 2.649 1.00 93.25 206 ARG A O 1
ATOM 1628 N N . ARG A 1 207 ? -6.305 -10.126 1.390 1.00 95.06 207 ARG A N 1
ATOM 1629 C CA . ARG A 1 207 ? -6.973 -9.271 2.388 1.00 95.06 207 ARG A CA 1
ATOM 1630 C C . ARG A 1 207 ? -8.341 -9.809 2.789 1.00 95.06 207 ARG A C 1
ATOM 1632 O O . ARG A 1 207 ? -8.646 -9.889 3.973 1.00 95.06 207 ARG A O 1
ATOM 1639 N N . GLU A 1 208 ? -9.153 -10.245 1.827 1.00 95.50 208 GLU A N 1
ATOM 1640 C CA . GLU A 1 208 ? -10.457 -10.862 2.111 1.00 95.50 208 GLU A CA 1
ATOM 1641 C C . GLU A 1 208 ? -10.321 -12.147 2.942 1.00 95.50 208 GLU A C 1
ATOM 1643 O O . GLU A 1 208 ? -11.150 -12.429 3.813 1.00 95.50 208 GLU A O 1
ATOM 1648 N N . LYS A 1 209 ? -9.282 -12.947 2.677 1.00 96.69 209 LYS A N 1
ATOM 1649 C CA . LYS A 1 209 ? -8.986 -14.159 3.443 1.00 96.69 209 LYS A CA 1
ATOM 1650 C C . LYS A 1 209 ? -8.560 -13.823 4.872 1.00 96.69 209 LYS A C 1
ATOM 1652 O O . LYS A 1 209 ? -9.136 -14.384 5.798 1.00 96.69 209 LYS A O 1
ATOM 1657 N N . GLU A 1 210 ? -7.621 -12.900 5.048 1.00 95.00 210 GLU A N 1
ATOM 1658 C CA . GLU A 1 210 ? -7.139 -12.450 6.361 1.00 95.00 210 GLU A CA 1
ATOM 1659 C C . GLU A 1 210 ? -8.264 -11.825 7.189 1.00 95.00 210 GLU A C 1
ATOM 1661 O O . GLU A 1 210 ? -8.436 -12.182 8.352 1.00 95.00 210 GLU A O 1
ATOM 1666 N N . LEU A 1 211 ? -9.111 -10.991 6.576 1.00 96.38 211 LEU A N 1
ATOM 1667 C CA . LEU A 1 211 ? -10.294 -10.428 7.226 1.00 96.38 211 LEU A CA 1
ATOM 1668 C C . LEU A 1 211 ? -11.247 -11.531 7.709 1.00 96.38 211 LEU A C 1
ATOM 1670 O O . LEU A 1 211 ? -11.737 -11.489 8.837 1.00 96.38 211 LEU A O 1
ATOM 1674 N N . ARG A 1 212 ? -11.497 -12.553 6.879 1.00 98.00 212 ARG A N 1
ATOM 1675 C CA . ARG A 1 212 ? -12.353 -13.693 7.243 1.00 98.00 212 ARG A CA 1
ATOM 1676 C C . ARG A 1 212 ? -11.753 -14.523 8.379 1.00 98.00 212 ARG A C 1
ATOM 1678 O O . ARG A 1 212 ? -12.484 -14.902 9.292 1.00 98.00 212 ARG A O 1
ATOM 1685 N N . GLU A 1 213 ? -10.451 -14.794 8.326 1.00 97.69 213 GLU A N 1
ATOM 1686 C CA . GLU A 1 213 ? -9.715 -15.491 9.388 1.00 97.69 213 GLU A CA 1
ATOM 1687 C C . GLU A 1 213 ? -9.782 -14.704 10.706 1.00 97.69 213 GLU A C 1
ATOM 1689 O O . GLU A 1 213 ? -10.138 -15.273 11.738 1.00 97.69 213 GLU A O 1
ATOM 1694 N N . GLY A 1 214 ? -9.546 -13.389 10.665 1.00 98.06 214 GLY A N 1
ATOM 1695 C CA . GLY A 1 214 ? -9.668 -12.505 11.825 1.00 98.06 214 GLY A CA 1
ATOM 1696 C C . GLY A 1 214 ? -11.066 -12.547 12.441 1.00 98.06 214 GLY A C 1
ATOM 1697 O O . GLY A 1 214 ? -11.207 -12.726 13.649 1.00 98.06 214 GLY A O 1
ATOM 1698 N N . LEU A 1 215 ? -12.122 -12.499 11.621 1.00 98.00 215 LEU A N 1
ATOM 1699 C CA . LEU A 1 215 ? -13.506 -12.623 12.098 1.00 98.00 215 LEU A CA 1
ATOM 1700 C C . LEU A 1 215 ? -13.795 -13.990 12.742 1.00 98.00 215 LEU A C 1
ATOM 1702 O O . LEU A 1 215 ? -14.582 -14.070 13.687 1.00 98.00 215 LEU A O 1
ATOM 1706 N N . GLN A 1 216 ? -13.189 -15.073 12.251 1.00 98.44 216 GLN A N 1
ATOM 1707 C CA . GLN A 1 216 ? -13.338 -16.405 12.845 1.00 98.44 216 GLN A CA 1
ATOM 1708 C C . GLN A 1 216 ? -12.621 -16.512 14.198 1.00 98.44 216 GLN A C 1
ATOM 1710 O O . GLN A 1 216 ? -13.191 -17.042 15.158 1.00 98.44 216 GLN A O 1
ATOM 1715 N N . LEU A 1 217 ? -11.402 -15.979 14.292 1.00 98.19 217 LEU A N 1
ATOM 1716 C CA . LEU A 1 217 ? -10.638 -15.903 15.540 1.00 98.19 217 LEU A CA 1
ATOM 1717 C C . LEU A 1 217 ? -11.373 -15.050 16.578 1.00 98.19 217 LEU A C 1
ATOM 1719 O O . LEU A 1 217 ? -11.533 -15.475 17.723 1.00 98.19 217 LEU A O 1
ATOM 1723 N N . TYR A 1 218 ? -11.926 -13.914 16.147 1.00 98.25 218 TYR A N 1
ATOM 1724 C CA . TYR A 1 218 ? -12.714 -13.020 16.990 1.00 98.25 218 TYR A CA 1
ATOM 1725 C C . TYR A 1 218 ? -13.914 -13.739 17.611 1.00 98.25 218 TYR A C 1
ATOM 1727 O O . TYR A 1 218 ? -14.101 -13.724 18.825 1.00 98.25 218 TYR A O 1
ATOM 1735 N N . LYS A 1 219 ? -14.693 -14.452 16.785 1.00 97.44 219 LYS A N 1
ATOM 1736 C CA . LYS A 1 219 ? -15.838 -15.258 17.245 1.00 97.44 219 LYS A CA 1
ATOM 1737 C C . LYS A 1 219 ? -15.442 -16.364 18.223 1.00 97.44 219 LYS A C 1
ATOM 1739 O O . LYS A 1 219 ? -16.279 -16.805 19.003 1.00 97.44 219 LYS A O 1
ATOM 1744 N N . SER A 1 220 ? -14.188 -16.802 18.179 1.00 97.94 220 SER A N 1
ATOM 1745 C CA . SER A 1 220 ? -13.630 -17.816 19.077 1.00 97.94 220 SER A CA 1
ATOM 1746 C C . SER A 1 220 ? -13.060 -17.219 20.374 1.00 97.94 220 SER A C 1
ATOM 1748 O O . SER A 1 220 ? -12.475 -17.949 21.166 1.00 97.94 220 SER A O 1
ATOM 1750 N N . GLY A 1 221 ? -13.192 -15.904 20.590 1.00 97.62 221 GLY A N 1
ATOM 1751 C CA . GLY A 1 221 ? -12.667 -15.195 21.763 1.00 97.62 221 GLY A CA 1
ATOM 1752 C C . GLY A 1 221 ? -11.161 -14.915 21.717 1.00 97.62 221 GLY A C 1
ATOM 1753 O O . GLY A 1 221 ? -10.601 -14.401 22.681 1.00 97.62 221 GLY A O 1
ATOM 1754 N N . LYS A 1 222 ? -10.491 -15.230 20.603 1.00 98.19 222 LYS A N 1
ATOM 1755 C CA . LYS A 1 222 ? -9.046 -15.043 20.410 1.00 98.19 222 LYS A CA 1
ATOM 1756 C C . LYS A 1 222 ? -8.760 -13.634 19.891 1.00 98.19 222 LYS A C 1
ATOM 1758 O O . LYS A 1 222 ? -8.402 -13.447 18.731 1.00 98.19 222 LYS A O 1
ATOM 1763 N N . TYR A 1 223 ? -8.991 -12.628 20.731 1.00 97.88 223 TYR A N 1
ATOM 1764 C CA . TYR A 1 223 ? -8.997 -11.225 20.300 1.00 97.88 223 TYR A CA 1
ATOM 1765 C C . TYR A 1 223 ? -7.623 -10.700 19.862 1.00 97.88 223 TYR A C 1
ATOM 1767 O O . TYR A 1 223 ? -7.561 -9.892 18.940 1.00 97.88 223 TYR A O 1
ATOM 1775 N N . GLU A 1 224 ? -6.531 -11.172 20.468 1.00 97.50 224 GLU A N 1
ATOM 1776 C CA . GLU A 1 224 ? -5.168 -10.794 20.063 1.00 97.50 224 GLU A CA 1
ATOM 1777 C C . GLU A 1 224 ? -4.818 -11.349 18.675 1.00 97.50 224 GLU A C 1
ATOM 1779 O O . GLU A 1 224 ? -4.438 -10.585 17.790 1.00 97.50 224 GLU A O 1
ATOM 1784 N N . GLU A 1 225 ? -5.051 -12.648 18.446 1.00 97.06 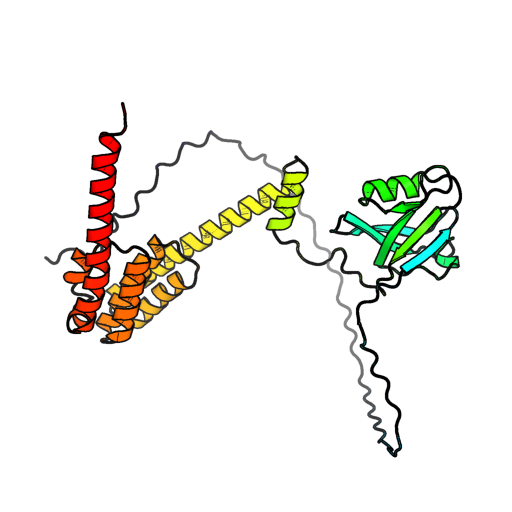225 GLU A N 1
ATOM 1785 C CA . GLU A 1 225 ? -4.843 -13.289 17.136 1.00 97.06 225 GLU A CA 1
ATOM 1786 C C . GLU A 1 225 ? -5.755 -12.666 16.060 1.00 97.06 225 GLU A C 1
ATOM 1788 O O . GLU A 1 225 ? -5.353 -12.471 14.913 1.00 97.06 225 GLU A O 1
ATOM 1793 N N . ALA A 1 226 ? -6.997 -12.323 16.420 1.00 98.25 226 ALA A N 1
ATOM 1794 C CA . ALA A 1 226 ? -7.921 -11.643 15.518 1.00 98.25 226 ALA A CA 1
ATOM 1795 C C . ALA A 1 226 ? -7.421 -10.245 15.134 1.00 98.25 226 ALA A C 1
ATOM 1797 O O . ALA A 1 226 ? -7.468 -9.879 13.958 1.00 98.25 226 ALA A O 1
ATOM 1798 N N . ARG A 1 227 ? -6.920 -9.478 16.113 1.00 98.00 227 ARG A N 1
ATOM 1799 C CA . ARG A 1 227 ? -6.355 -8.145 15.884 1.00 98.00 227 ARG A CA 1
ATOM 1800 C C . ARG A 1 227 ? -5.196 -8.203 14.896 1.00 98.00 227 ARG A C 1
ATOM 1802 O O . ARG A 1 227 ? -5.199 -7.425 13.951 1.00 98.00 227 ARG A O 1
ATOM 1809 N N . GLU A 1 228 ? -4.274 -9.149 15.066 1.00 97.94 228 GLU A N 1
ATOM 1810 C CA . GLU A 1 228 ? -3.124 -9.322 14.169 1.00 97.94 228 GLU A CA 1
ATOM 1811 C C . GLU A 1 228 ? -3.565 -9.499 12.706 1.00 97.94 228 GLU A C 1
ATOM 1813 O O . GLU A 1 228 ? -3.019 -8.871 11.797 1.00 97.94 228 GLU A O 1
ATOM 1818 N N . LYS A 1 229 ? -4.615 -10.294 12.463 1.00 97.75 229 LYS A N 1
ATOM 1819 C CA . LYS A 1 229 ? -5.167 -10.478 11.113 1.00 97.75 229 LYS A CA 1
ATOM 1820 C C . LYS A 1 229 ? -5.764 -9.197 10.542 1.00 97.75 229 LYS A C 1
ATOM 1822 O O . LYS A 1 229 ? -5.546 -8.903 9.370 1.00 97.75 229 LYS A O 1
ATOM 1827 N N . PHE A 1 230 ? -6.493 -8.424 11.344 1.00 98.06 230 PHE A N 1
ATOM 1828 C CA . PHE A 1 230 ? -7.048 -7.147 10.891 1.00 98.06 230 PHE A CA 1
ATOM 1829 C C . PHE A 1 230 ? -5.957 -6.095 10.639 1.00 98.06 230 PHE A C 1
ATOM 1831 O O . PHE A 1 230 ? -6.019 -5.383 9.639 1.00 98.06 230 PHE A O 1
ATOM 1838 N N . GLU A 1 231 ? -4.920 -6.034 11.475 1.00 95.25 231 GLU A N 1
ATOM 1839 C CA . GLU A 1 231 ? -3.760 -5.155 11.270 1.00 95.25 231 GLU A CA 1
ATOM 1840 C C . GLU A 1 231 ? -2.965 -5.550 10.013 1.00 95.25 231 GLU A C 1
ATOM 1842 O O . GLU A 1 231 ? -2.512 -4.680 9.269 1.00 95.25 231 GLU A O 1
ATOM 1847 N N . SER A 1 232 ? -2.877 -6.846 9.694 1.00 96.06 232 SER A N 1
ATOM 1848 C CA . SER A 1 232 ? -2.288 -7.327 8.434 1.00 96.06 232 SER A CA 1
ATOM 1849 C C . SER A 1 232 ? -3.045 -6.817 7.194 1.00 96.06 232 SER A C 1
ATOM 1851 O O . SER A 1 232 ? -2.435 -6.371 6.214 1.00 96.06 232 SER A O 1
ATOM 1853 N N . VAL A 1 233 ? -4.383 -6.765 7.264 1.00 95.69 233 VAL A N 1
ATOM 1854 C CA . VAL A 1 233 ? -5.218 -6.149 6.217 1.00 95.69 233 VAL A CA 1
ATOM 1855 C C . VAL A 1 233 ? -4.895 -4.659 6.073 1.00 95.69 233 VAL A C 1
ATOM 1857 O O . VAL A 1 233 ? -4.721 -4.186 4.950 1.00 95.69 233 VAL A O 1
ATOM 1860 N N . LEU A 1 234 ? -4.747 -3.928 7.182 1.00 91.88 234 LEU A N 1
ATOM 1861 C CA . LEU A 1 234 ? -4.386 -2.503 7.169 1.00 91.88 234 LEU A CA 1
ATOM 1862 C C . LEU A 1 234 ? -2.981 -2.255 6.594 1.00 91.88 234 LEU A C 1
ATOM 1864 O O . LEU A 1 234 ? -2.779 -1.300 5.846 1.00 91.88 234 LEU A O 1
ATOM 1868 N N . GLY A 1 235 ? -2.031 -3.153 6.863 1.00 91.12 235 GLY A N 1
ATOM 1869 C CA . GLY A 1 235 ? -0.660 -3.086 6.348 1.00 91.12 235 GLY A CA 1
ATOM 1870 C C . GLY A 1 235 ? -0.499 -3.451 4.866 1.00 91.12 235 GLY A C 1
ATOM 1871 O O . GLY A 1 235 ? 0.593 -3.313 4.317 1.00 91.12 235 GLY A O 1
ATOM 1872 N N . SER A 1 236 ? -1.557 -3.910 4.188 1.00 88.62 236 SER A N 1
ATOM 1873 C CA . SER A 1 236 ? -1.493 -4.411 2.805 1.00 88.62 236 SER A CA 1
ATOM 1874 C C . SER A 1 236 ? -2.196 -3.510 1.782 1.00 88.62 236 SER A C 1
ATOM 1876 O O . SER A 1 236 ? -2.729 -3.987 0.772 1.00 88.62 236 SER A O 1
ATOM 1878 N N . MET A 1 237 ? -2.139 -2.195 2.027 1.00 87.94 237 MET A N 1
ATOM 1879 C CA . MET A 1 237 ? -2.683 -1.130 1.170 1.00 87.94 237 MET A CA 1
ATOM 1880 C C . MET A 1 237 ? -4.150 -1.385 0.775 1.00 87.94 237 MET A C 1
ATOM 1882 O O . MET A 1 237 ? -4.457 -1.559 -0.413 1.00 87.94 237 MET A O 1
ATOM 1886 N N . PRO A 1 238 ? -5.059 -1.472 1.760 1.00 92.19 238 PRO A N 1
ATOM 1887 C CA . PRO A 1 238 ? -6.480 -1.658 1.507 1.00 92.19 238 PRO A CA 1
ATOM 1888 C C . PRO A 1 238 ? -7.103 -0.444 0.808 1.00 92.19 238 PRO A C 1
ATOM 1890 O O . PRO A 1 238 ? -6.573 0.668 0.825 1.00 92.19 238 PRO A O 1
ATOM 1893 N N . THR A 1 239 ? -8.264 -0.661 0.194 1.00 91.19 239 THR A N 1
ATOM 1894 C CA . THR A 1 239 ? -9.158 0.451 -0.175 1.00 91.19 239 THR A CA 1
ATOM 1895 C C . THR A 1 239 ? -9.714 1.137 1.084 1.00 91.19 239 THR A C 1
ATOM 1897 O O . THR A 1 239 ? -9.731 0.496 2.134 1.00 91.19 239 THR A O 1
ATOM 1900 N N . PRO A 1 240 ? -10.195 2.394 1.013 1.00 92.38 240 PRO A N 1
ATOM 1901 C CA . PRO A 1 240 ? -10.802 3.067 2.167 1.00 92.38 240 PRO A CA 1
ATOM 1902 C C . PRO A 1 240 ? -11.914 2.242 2.832 1.00 92.38 240 PRO A C 1
ATOM 1904 O O . PRO A 1 240 ? -11.903 2.079 4.047 1.00 92.38 240 PRO A O 1
ATOM 1907 N N . ASP A 1 241 ? -12.782 1.607 2.038 1.00 92.31 241 ASP A N 1
ATOM 1908 C CA . ASP A 1 241 ? -13.853 0.733 2.536 1.00 92.31 241 ASP A CA 1
ATOM 1909 C C . ASP A 1 241 ? -13.311 -0.492 3.296 1.00 92.31 241 ASP A C 1
ATOM 1911 O O . ASP A 1 241 ? -13.806 -0.862 4.358 1.00 92.31 241 ASP A O 1
ATOM 1915 N N . GLU A 1 242 ? -12.271 -1.142 2.767 1.00 92.25 242 GLU A N 1
ATOM 1916 C CA . GLU A 1 242 ? -11.617 -2.270 3.443 1.00 92.25 242 GLU A CA 1
ATOM 1917 C C . GLU A 1 242 ? -10.912 -1.808 4.730 1.00 92.25 242 GLU A C 1
ATOM 1919 O O . GLU A 1 242 ? -10.963 -2.503 5.748 1.00 92.25 242 GLU A O 1
ATOM 1924 N N . ALA A 1 243 ? -10.273 -0.635 4.691 1.00 94.50 243 ALA A N 1
ATOM 1925 C CA . ALA A 1 243 ? -9.562 -0.046 5.817 1.00 94.50 243 ALA A CA 1
ATOM 1926 C C . ALA A 1 243 ? -10.521 0.331 6.949 1.00 94.50 243 ALA A C 1
ATOM 1928 O O . ALA A 1 243 ? -10.272 -0.017 8.100 1.00 94.50 243 ALA A O 1
ATOM 1929 N N . SER A 1 244 ? -11.639 0.983 6.627 1.00 96.44 244 SER A N 1
ATOM 1930 C CA . SER A 1 244 ? -12.638 1.411 7.606 1.00 96.44 244 SER A CA 1
ATOM 1931 C C . SER A 1 244 ? -13.230 0.215 8.357 1.00 96.44 244 SER A C 1
ATOM 1933 O O . SER A 1 244 ? -13.326 0.228 9.586 1.00 96.44 244 SER A O 1
ATOM 1935 N N . VAL A 1 245 ? -13.530 -0.875 7.643 1.00 96.56 245 VAL A N 1
ATOM 1936 C CA . VAL A 1 245 ? -14.025 -2.127 8.231 1.00 96.56 245 VAL A CA 1
ATOM 1937 C C . VAL A 1 245 ? -12.956 -2.820 9.080 1.00 96.56 245 VAL A C 1
ATOM 1939 O O . VAL A 1 245 ? -13.259 -3.287 10.181 1.00 96.56 245 VAL A O 1
ATOM 1942 N N . ALA A 1 246 ? -11.712 -2.907 8.601 1.00 97.62 246 ALA A N 1
ATOM 1943 C CA . ALA A 1 246 ? -10.625 -3.529 9.354 1.00 97.62 246 ALA A CA 1
ATOM 1944 C C . ALA A 1 246 ? -10.310 -2.749 10.643 1.00 97.62 246 ALA A C 1
ATOM 1946 O O . ALA A 1 246 ? -10.277 -3.357 11.712 1.00 97.62 246 ALA A O 1
ATOM 1947 N N . SER A 1 247 ? -10.186 -1.420 10.577 1.00 98.00 247 SER A N 1
ATOM 1948 C CA . SER A 1 247 ? -9.965 -0.553 11.743 1.00 98.00 247 SER A CA 1
ATOM 1949 C C . SER A 1 247 ? -11.105 -0.640 12.761 1.00 98.00 247 SER A C 1
ATOM 1951 O O . SER A 1 247 ? -10.852 -0.729 13.962 1.00 98.00 247 SER A O 1
ATOM 1953 N N . TYR A 1 248 ? -12.361 -0.721 12.306 1.00 98.56 248 TYR A N 1
ATOM 1954 C CA . TYR A 1 248 ? -13.505 -0.940 13.197 1.00 98.56 248 TYR A CA 1
ATOM 1955 C C . TYR A 1 248 ? -13.391 -2.270 13.960 1.00 98.56 248 TYR A C 1
ATOM 1957 O O . TYR A 1 248 ? -13.616 -2.329 15.171 1.00 98.56 248 TYR A O 1
ATOM 1965 N N . ASN A 1 249 ? -12.994 -3.345 13.274 1.00 98.44 249 ASN A N 1
ATOM 1966 C CA . ASN A 1 249 ? -12.791 -4.642 13.917 1.00 98.44 249 ASN A CA 1
ATOM 1967 C C . ASN A 1 249 ? -11.583 -4.632 14.874 1.00 98.44 249 ASN A C 1
ATOM 1969 O O . ASN A 1 249 ? -11.653 -5.243 15.940 1.00 98.44 249 ASN A O 1
ATOM 1973 N N . VAL A 1 250 ? -10.512 -3.895 14.555 1.00 98.62 250 VAL A N 1
ATOM 1974 C CA . VAL A 1 250 ? -9.385 -3.652 15.477 1.00 98.62 250 VAL A CA 1
ATOM 1975 C C . VAL A 1 250 ? -9.865 -2.936 16.745 1.00 98.62 250 VAL A C 1
ATOM 1977 O O . VAL A 1 250 ? -9.533 -3.370 17.850 1.00 98.62 250 VAL A O 1
ATOM 1980 N N . ALA A 1 251 ? -10.709 -1.908 16.617 1.00 98.62 251 ALA A N 1
ATOM 1981 C CA . ALA A 1 251 ? -11.314 -1.222 17.760 1.00 98.62 251 ALA A CA 1
ATOM 1982 C C . ALA A 1 251 ? -12.147 -2.178 18.632 1.00 98.62 251 ALA A C 1
ATOM 1984 O O . ALA A 1 251 ? -12.042 -2.156 19.861 1.00 98.62 251 ALA A O 1
ATOM 1985 N N . CYS A 1 252 ? -12.914 -3.077 18.005 1.00 98.62 252 CYS A N 1
ATOM 1986 C CA . CYS A 1 252 ? -13.654 -4.129 18.705 1.00 98.62 252 CYS A CA 1
ATOM 1987 C C . CYS A 1 252 ? -12.722 -5.089 19.465 1.00 98.62 252 CYS A C 1
ATOM 1989 O O . CYS A 1 252 ? -13.034 -5.465 20.596 1.00 98.62 252 CYS A O 1
ATOM 1991 N N . CYS A 1 253 ? -11.575 -5.477 18.894 1.00 98.56 253 CYS A N 1
ATOM 1992 C CA . CYS A 1 253 ? -10.575 -6.290 19.597 1.00 98.56 253 CYS A CA 1
ATOM 1993 C C . CYS A 1 253 ? -10.004 -5.558 20.816 1.00 98.56 253 CYS A C 1
ATOM 1995 O O . CYS A 1 253 ? -10.024 -6.101 21.919 1.00 98.56 253 CYS A O 1
ATOM 1997 N N . TYR A 1 254 ? -9.536 -4.318 20.643 1.00 98.56 254 TYR A N 1
ATOM 1998 C CA . TYR A 1 254 ? -8.977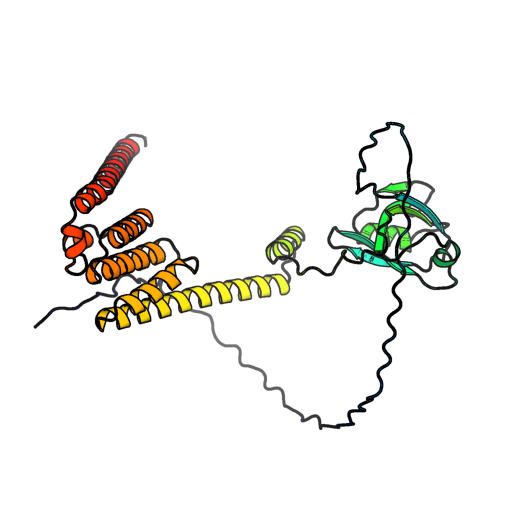 -3.522 21.740 1.00 98.56 254 TYR A CA 1
ATOM 1999 C C . TYR A 1 254 ? -9.985 -3.284 22.865 1.00 98.56 254 TYR A C 1
ATOM 2001 O O . TYR A 1 254 ? -9.635 -3.393 24.039 1.00 98.56 254 TYR A O 1
ATOM 2009 N N . SER A 1 255 ? -11.250 -3.041 22.517 1.00 98.50 255 SER A N 1
ATOM 2010 C CA . SER A 1 255 ? -12.346 -2.953 23.479 1.00 98.50 255 SER A CA 1
ATOM 2011 C C . SER A 1 255 ? -12.471 -4.232 24.311 1.00 98.50 255 SER A C 1
ATOM 2013 O O . SER A 1 255 ? -12.454 -4.165 25.540 1.00 98.50 255 SER A O 1
ATOM 2015 N N . LYS A 1 256 ? -12.514 -5.416 23.679 1.00 98.25 256 LYS A N 1
ATOM 2016 C CA . LYS A 1 256 ? -12.589 -6.707 24.394 1.00 98.25 256 LYS A CA 1
ATOM 2017 C C . LYS A 1 256 ? -11.370 -6.989 25.270 1.00 98.25 256 LYS A C 1
ATOM 2019 O O . LYS A 1 256 ? -11.511 -7.644 26.296 1.00 98.25 256 LYS A O 1
ATOM 2024 N N . LEU A 1 257 ? -10.206 -6.468 24.887 1.00 97.62 257 LEU A N 1
ATOM 2025 C CA . LEU A 1 257 ? -8.958 -6.543 25.653 1.00 97.62 257 LEU A CA 1
ATOM 2026 C C . LEU A 1 257 ? -8.835 -5.447 26.728 1.00 97.62 257 LEU A C 1
ATOM 2028 O O . LEU A 1 257 ? -7.818 -5.372 27.411 1.00 97.62 257 LEU A O 1
ATOM 2032 N N . ASN A 1 258 ? -9.856 -4.597 26.883 1.00 97.81 258 ASN A N 1
ATOM 2033 C CA . ASN A 1 258 ? -9.892 -3.460 27.805 1.00 97.81 258 ASN A CA 1
ATOM 2034 C C . ASN A 1 258 ? -8.759 -2.432 27.586 1.00 97.81 258 ASN A C 1
ATOM 2036 O O . ASN A 1 258 ? -8.344 -1.723 28.502 1.00 97.81 258 ASN A O 1
ATOM 2040 N N . GLN A 1 259 ? -8.258 -2.335 26.354 1.00 97.75 259 GLN A N 1
ATOM 2041 C CA . GLN A 1 259 ? -7.216 -1.396 25.938 1.00 97.75 259 GLN A CA 1
ATOM 2042 C C . GLN A 1 259 ? -7.866 -0.150 25.333 1.00 97.75 259 GLN A C 1
ATOM 2044 O O . GLN A 1 259 ? -7.881 0.054 24.119 1.00 97.75 259 GLN A O 1
ATOM 2049 N N . ILE A 1 260 ? -8.445 0.673 26.207 1.00 97.56 260 ILE A N 1
ATOM 2050 C CA . ILE A 1 260 ? -9.368 1.751 25.830 1.00 97.56 260 ILE A CA 1
ATOM 2051 C C . ILE A 1 260 ? -8.759 2.740 24.832 1.00 97.56 260 ILE A C 1
ATOM 2053 O O . ILE A 1 260 ? -9.358 2.997 23.792 1.00 97.56 260 ILE A O 1
ATOM 2057 N N . GLN A 1 261 ? -7.559 3.262 25.104 1.00 97.50 261 GLN A N 1
ATOM 2058 C CA . GLN A 1 261 ? -6.983 4.308 24.253 1.00 97.50 261 GLN A CA 1
ATOM 2059 C C . GLN A 1 261 ? -6.583 3.805 22.861 1.00 97.50 261 GLN A C 1
ATOM 2061 O O . GLN A 1 261 ? -6.849 4.473 21.864 1.00 97.50 261 GLN A O 1
ATOM 2066 N N . ALA A 1 262 ? -6.038 2.590 22.768 1.00 97.38 262 ALA A N 1
ATOM 2067 C CA . ALA A 1 262 ? -5.754 1.963 21.478 1.00 97.38 262 ALA A CA 1
ATOM 2068 C C . ALA A 1 262 ? -7.047 1.697 20.685 1.00 97.38 262 ALA A C 1
ATOM 2070 O O . ALA A 1 262 ? -7.101 1.930 19.478 1.00 97.38 262 ALA A O 1
ATOM 2071 N N . GLY A 1 263 ? -8.116 1.276 21.370 1.00 98.31 263 GLY A N 1
ATOM 2072 C CA . GLY A 1 263 ? -9.421 1.068 20.747 1.00 98.31 263 GLY A CA 1
ATOM 2073 C C . GLY A 1 263 ? -10.061 2.352 20.228 1.00 98.31 263 GLY A C 1
ATOM 2074 O O . GLY A 1 263 ? -10.611 2.343 19.130 1.00 98.31 263 GLY A O 1
ATOM 2075 N N . LEU A 1 264 ? -9.962 3.459 20.970 1.00 98.31 264 LEU A N 1
ATOM 2076 C CA . LEU A 1 264 ? -10.451 4.765 20.520 1.00 98.31 264 LEU A CA 1
ATOM 2077 C C . LEU A 1 264 ? -9.665 5.285 19.315 1.00 98.31 264 LEU A C 1
ATOM 2079 O O . LEU A 1 264 ? -10.281 5.771 18.371 1.00 98.31 264 LEU A O 1
ATOM 2083 N N . SER A 1 265 ? -8.339 5.111 19.303 1.00 98.00 265 SER A N 1
ATOM 2084 C CA . SER A 1 265 ? -7.509 5.448 18.139 1.00 98.00 265 SER A CA 1
ATOM 2085 C C . SER A 1 265 ? -7.934 4.656 16.899 1.00 98.00 265 SER A C 1
ATOM 2087 O O . SER A 1 265 ? -8.166 5.239 15.846 1.00 98.00 265 SER A O 1
ATOM 2089 N N . ALA A 1 266 ? -8.107 3.337 17.027 1.00 98.06 266 ALA A N 1
ATOM 2090 C CA . ALA A 1 266 ? -8.547 2.495 15.915 1.00 98.06 266 ALA A CA 1
ATOM 2091 C C . ALA A 1 266 ? -9.973 2.838 15.439 1.00 98.06 266 ALA A C 1
ATOM 2093 O O . ALA A 1 266 ? -10.270 2.770 14.246 1.00 98.06 266 ALA A O 1
ATOM 2094 N N . LEU A 1 267 ? -10.863 3.230 16.357 1.00 98.38 267 LEU A N 1
ATOM 2095 C CA . LEU A 1 267 ? -12.211 3.681 16.015 1.00 98.38 267 LEU A CA 1
ATOM 2096 C C . LEU A 1 267 ? -12.184 5.018 15.263 1.00 98.38 267 LEU A C 1
ATOM 2098 O O . LEU A 1 267 ? -12.914 5.184 14.289 1.00 98.38 267 LEU A O 1
ATOM 2102 N N . GLU A 1 268 ? -11.334 5.955 15.683 1.00 97.69 268 GLU A N 1
ATOM 2103 C CA . GLU A 1 268 ? -11.113 7.212 14.966 1.00 97.69 268 GLU A CA 1
ATOM 2104 C C . GLU A 1 268 ? -10.572 6.959 13.554 1.00 97.69 268 GLU A C 1
ATOM 2106 O O . GLU A 1 268 ? -11.054 7.569 12.599 1.00 97.69 268 GLU A O 1
ATOM 2111 N N . ASP A 1 269 ? -9.631 6.026 13.396 1.00 96.50 269 ASP A N 1
ATOM 2112 C CA . ASP A 1 269 ? -9.125 5.632 12.079 1.00 96.50 269 ASP A CA 1
ATOM 2113 C C . ASP A 1 269 ? -10.237 5.049 11.202 1.00 96.50 269 ASP A C 1
ATOM 2115 O O . ASP A 1 269 ? -10.343 5.407 10.031 1.00 96.50 269 ASP A O 1
ATOM 2119 N N . ALA A 1 270 ? -11.117 4.210 11.758 1.00 97.44 270 ALA A N 1
ATOM 2120 C CA . ALA A 1 270 ? -12.271 3.691 11.024 1.00 97.44 270 ALA A CA 1
ATOM 2121 C C . ALA A 1 270 ? -13.176 4.823 10.508 1.00 97.44 270 ALA A C 1
ATOM 2123 O O . ALA A 1 270 ? -13.557 4.832 9.337 1.00 97.44 270 ALA A O 1
ATOM 2124 N N . LEU A 1 271 ? -13.474 5.804 11.364 1.00 95.88 271 LEU A N 1
ATOM 2125 C CA . LEU A 1 271 ? -14.291 6.970 11.022 1.00 95.88 271 LEU A CA 1
ATOM 2126 C C . LEU A 1 271 ? -13.628 7.848 9.950 1.00 95.88 271 LEU A C 1
ATOM 2128 O O . LEU A 1 271 ? -14.287 8.238 8.989 1.00 95.88 271 LEU A O 1
ATOM 2132 N N . LYS A 1 272 ? -12.316 8.101 10.050 1.00 94.62 272 LYS A N 1
ATOM 2133 C CA . LYS A 1 272 ? -11.549 8.854 9.036 1.00 94.62 272 LYS A CA 1
ATOM 2134 C C . LYS A 1 272 ? -11.544 8.176 7.669 1.00 94.62 272 LYS A C 1
ATOM 2136 O O . LYS A 1 272 ? -11.500 8.867 6.656 1.00 94.62 272 LYS A O 1
ATOM 2141 N N . GLN A 1 273 ? -11.589 6.845 7.640 1.00 91.75 273 GLN A N 1
ATOM 2142 C CA . GLN A 1 273 ? -11.657 6.062 6.404 1.00 91.75 273 GLN A CA 1
ATOM 2143 C C . GLN A 1 273 ? -13.083 5.930 5.841 1.00 91.75 273 GLN A C 1
ATOM 2145 O O . GLN A 1 273 ? -13.270 5.266 4.825 1.00 91.75 273 GLN A O 1
ATOM 2150 N N . GLY A 1 274 ? -14.082 6.557 6.473 1.00 92.00 274 GLY A N 1
ATOM 2151 C CA . GLY A 1 274 ? -15.463 6.574 5.988 1.00 92.00 274 GLY A CA 1
ATOM 2152 C C . GLY A 1 274 ? -16.345 5.464 6.557 1.00 92.00 274 GLY A C 1
ATOM 2153 O 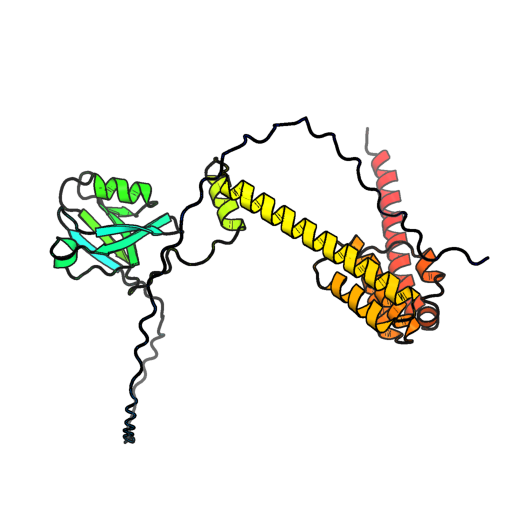O . GLY A 1 274 ? -17.238 4.982 5.870 1.00 92.00 274 GLY A O 1
ATOM 2154 N N . TYR A 1 275 ? -16.116 5.007 7.792 1.00 93.69 275 TYR A N 1
ATOM 2155 C CA . TYR A 1 275 ? -17.073 4.115 8.452 1.00 93.69 275 TYR A CA 1
ATOM 2156 C C . TYR A 1 275 ? -18.355 4.877 8.832 1.00 93.69 275 TYR A C 1
ATOM 2158 O O . TYR A 1 275 ? -18.327 5.752 9.693 1.00 93.69 275 TYR A O 1
ATOM 2166 N N . GLU A 1 276 ? -19.491 4.514 8.232 1.00 88.19 276 GLU A N 1
ATOM 2167 C CA . GLU A 1 276 ? -20.740 5.292 8.338 1.00 88.19 276 GLU A CA 1
ATOM 2168 C C . GLU A 1 276 ? -21.799 4.699 9.287 1.00 88.19 276 GLU A C 1
ATOM 2170 O O . GLU A 1 276 ? -22.802 5.352 9.578 1.00 88.19 276 GLU A O 1
ATOM 2175 N N . ASP A 1 277 ? -21.628 3.476 9.806 1.00 91.19 277 ASP A N 1
ATOM 2176 C CA . ASP A 1 277 ? -22.628 2.861 10.700 1.00 91.19 277 ASP A CA 1
ATOM 2177 C C . ASP A 1 277 ? -22.484 3.366 12.150 1.00 91.19 277 ASP A C 1
ATOM 2179 O O . ASP A 1 277 ? -22.174 2.636 13.097 1.00 91.19 277 ASP A O 1
ATOM 2183 N N . PHE A 1 278 ? -22.720 4.665 12.340 1.00 91.25 278 PHE A N 1
ATOM 2184 C CA . PHE A 1 278 ? -22.639 5.325 13.642 1.00 91.25 278 PHE A CA 1
ATOM 2185 C C . PHE A 1 278 ? -23.654 4.778 14.653 1.00 91.25 278 PHE A C 1
ATOM 2187 O O . PHE A 1 278 ? -23.421 4.803 15.866 1.00 91.25 278 PHE A O 1
ATOM 2194 N N . LYS A 1 279 ? -24.804 4.279 14.178 1.00 91.94 279 LYS A N 1
ATOM 2195 C CA . LYS A 1 279 ? -25.788 3.610 15.037 1.00 91.94 279 LYS A CA 1
ATOM 2196 C C . LYS A 1 279 ? -25.168 2.366 15.659 1.00 91.94 279 LYS A C 1
ATOM 2198 O O . LYS A 1 279 ? -25.324 2.140 16.863 1.00 91.94 279 LYS A O 1
ATOM 2203 N N . ARG A 1 280 ? -24.449 1.581 14.858 1.00 93.75 280 ARG A N 1
ATOM 2204 C CA . ARG A 1 280 ? -23.722 0.423 15.352 1.00 93.75 280 ARG A CA 1
ATOM 2205 C C . ARG A 1 280 ? -22.620 0.823 16.319 1.00 93.75 280 ARG A C 1
ATOM 2207 O O . ARG A 1 280 ? -22.600 0.265 17.406 1.00 93.75 280 ARG A O 1
ATOM 2214 N N . ILE A 1 281 ? -21.797 1.834 16.028 1.00 96.06 281 ILE A N 1
ATOM 2215 C CA . ILE A 1 281 ? -20.750 2.290 16.969 1.00 96.06 281 ILE A CA 1
ATOM 2216 C C . ILE A 1 281 ? -21.322 2.573 18.373 1.00 96.06 281 ILE A C 1
ATOM 2218 O O . ILE A 1 281 ? -20.752 2.157 19.381 1.00 96.06 281 ILE A O 1
ATOM 2222 N N . ARG A 1 282 ? -22.499 3.206 18.447 1.00 95.25 282 ARG A N 1
ATOM 2223 C CA . ARG A 1 282 ? -23.155 3.551 19.720 1.00 95.25 282 ARG A CA 1
ATOM 2224 C C . ARG A 1 282 ? -23.820 2.388 20.441 1.00 95.25 282 ARG A C 1
ATOM 2226 O O . ARG A 1 282 ? -24.140 2.533 21.618 1.00 95.25 282 ARG A O 1
ATOM 2233 N N . THR A 1 283 ? -24.079 1.269 19.769 1.00 96.50 283 THR A N 1
ATOM 2234 C CA . THR A 1 283 ? -24.879 0.160 20.320 1.00 96.50 283 THR A CA 1
ATOM 2235 C C . THR A 1 283 ? -24.136 -1.169 20.377 1.00 96.50 283 THR A C 1
ATOM 2237 O O . THR A 1 283 ? -24.535 -2.030 21.162 1.00 96.50 283 THR A O 1
ATOM 2240 N N . ASP A 1 284 ? -23.042 -1.324 19.628 1.00 96.62 284 ASP A N 1
ATOM 2241 C CA . ASP A 1 284 ? -22.326 -2.588 19.496 1.00 96.62 284 ASP A CA 1
ATOM 2242 C C . ASP A 1 284 ? -21.787 -3.049 20.866 1.00 96.62 284 ASP A C 1
ATOM 2244 O O . ASP A 1 284 ? -21.022 -2.318 21.516 1.00 96.62 284 ASP A O 1
ATOM 2248 N N . PRO A 1 285 ? -22.199 -4.232 21.361 1.00 97.38 285 PRO A N 1
ATOM 2249 C CA . PRO A 1 285 ? -21.705 -4.771 22.627 1.00 97.38 285 PRO A CA 1
ATOM 2250 C C . PRO A 1 285 ? -20.192 -5.008 22.614 1.00 97.38 285 PRO A C 1
ATOM 2252 O O . PRO A 1 285 ? -19.569 -5.050 23.676 1.00 97.38 285 PRO A O 1
ATOM 2255 N N . ASP A 1 286 ? -19.577 -5.132 21.441 1.00 96.88 286 ASP A N 1
ATOM 2256 C CA . ASP A 1 286 ? -18.138 -5.302 21.318 1.00 96.88 286 ASP A CA 1
ATOM 2257 C C . ASP A 1 286 ? -17.376 -4.017 21.642 1.00 96.88 286 ASP A C 1
ATOM 2259 O O . ASP A 1 286 ? -16.257 -4.094 22.139 1.00 96.88 286 ASP A O 1
ATOM 2263 N N . LEU A 1 287 ? -18.013 -2.850 21.515 1.00 98.00 287 LEU A N 1
ATOM 2264 C CA . LEU A 1 287 ? -17.469 -1.538 21.885 1.00 98.00 287 LEU A CA 1
ATOM 2265 C C . LEU A 1 287 ? -17.919 -1.058 23.274 1.00 98.00 287 LEU A C 1
ATOM 2267 O O . LEU A 1 287 ? -17.722 0.106 23.620 1.00 98.00 287 LEU A O 1
ATOM 2271 N N . ALA A 1 288 ? -18.546 -1.922 24.082 1.00 98.00 288 ALA A N 1
ATOM 2272 C CA . ALA A 1 288 ? -19.062 -1.541 25.399 1.00 98.00 288 ALA A CA 1
ATOM 2273 C C . ALA A 1 288 ? -17.986 -0.934 26.319 1.00 98.00 288 ALA A C 1
ATOM 2275 O O . ALA A 1 288 ? -18.263 0.065 26.973 1.00 98.00 288 ALA A O 1
ATOM 2276 N N . ASN A 1 289 ? -16.762 -1.474 26.313 1.00 97.94 289 ASN A N 1
ATOM 2277 C CA . ASN A 1 289 ? -15.671 -0.956 27.141 1.00 97.94 289 ASN A CA 1
ATOM 2278 C C . ASN A 1 289 ? -15.174 0.411 26.647 1.00 97.94 289 ASN A C 1
ATOM 2280 O O . ASN A 1 289 ? -14.889 1.279 27.459 1.00 97.94 289 ASN A O 1
ATOM 2284 N N . LEU A 1 290 ? -15.125 0.665 25.332 1.00 97.88 290 LEU A N 1
ATOM 2285 C CA . LEU A 1 290 ? -14.741 2.000 24.837 1.00 97.88 290 LEU A CA 1
ATOM 2286 C C . LEU A 1 290 ? -15.760 3.067 25.234 1.00 97.88 290 LEU A C 1
ATOM 2288 O O . LEU A 1 290 ? -15.376 4.175 25.597 1.00 97.88 290 LEU A O 1
ATOM 2292 N N . ARG A 1 291 ? -17.050 2.709 25.221 1.00 97.25 291 ARG A N 1
ATOM 2293 C CA . ARG A 1 291 ? -18.155 3.596 25.611 1.00 97.25 291 ARG A CA 1
ATOM 2294 C C . ARG A 1 291 ? -18.107 4.043 27.072 1.00 97.25 291 ARG A C 1
ATOM 2296 O O . ARG A 1 291 ? -18.802 4.989 27.421 1.00 97.25 291 ARG A O 1
ATOM 2303 N N . THR A 1 292 ? -17.304 3.410 27.930 1.00 95.94 292 THR A N 1
ATOM 2304 C CA . THR A 1 292 ? -17.136 3.876 29.316 1.00 95.94 292 THR A CA 1
ATOM 2305 C C . THR A 1 292 ? -16.191 5.073 29.430 1.00 95.94 292 THR A C 1
ATOM 2307 O O . THR A 1 292 ? -16.134 5.693 30.488 1.00 95.94 292 THR A O 1
ATOM 2310 N N . SER A 1 293 ? -15.424 5.390 28.381 1.00 96.56 293 SER A N 1
ATOM 2311 C CA . SER A 1 293 ? -14.517 6.540 28.365 1.00 96.56 293 SER A CA 1
ATOM 2312 C C . SER A 1 293 ? -15.244 7.826 27.977 1.00 96.56 293 SER A C 1
ATOM 2314 O O . SER A 1 293 ? -15.993 7.849 27.002 1.00 96.56 293 SER A O 1
ATOM 2316 N N . ALA A 1 294 ? -14.946 8.930 28.665 1.00 95.06 294 ALA A N 1
ATOM 2317 C CA . ALA A 1 294 ? -15.422 10.261 28.276 1.00 95.06 294 ALA A CA 1
ATOM 2318 C C . ALA A 1 294 ? -14.897 10.698 26.889 1.00 95.06 294 ALA A C 1
ATOM 2320 O O . ALA A 1 294 ? -15.542 11.475 26.179 1.00 95.06 294 ALA A O 1
ATOM 2321 N N . ASP A 1 295 ? -13.749 10.156 26.473 1.00 95.06 295 ASP A N 1
ATOM 2322 C CA . ASP A 1 295 ? -13.143 10.435 25.170 1.00 95.06 295 ASP A CA 1
ATOM 2323 C C . ASP A 1 295 ? -13.974 9.858 24.010 1.00 95.06 295 ASP A C 1
ATOM 2325 O O . ASP A 1 295 ? -13.917 10.382 22.899 1.00 95.06 295 ASP A O 1
ATOM 2329 N N . PHE A 1 296 ? -14.787 8.822 24.257 1.00 96.81 296 PHE A N 1
ATOM 2330 C CA . PHE A 1 296 ? -15.648 8.212 23.240 1.00 96.81 296 PHE A CA 1
ATOM 2331 C C . PHE A 1 296 ? -16.707 9.192 22.723 1.00 96.81 296 PHE A C 1
ATOM 2333 O O . PHE A 1 296 ? -16.854 9.373 21.515 1.00 96.81 296 PHE A O 1
ATOM 2340 N N . GLU A 1 297 ? -17.413 9.866 23.632 1.00 93.38 297 GLU A N 1
ATOM 2341 C CA . GLU A 1 297 ? -18.418 10.875 23.272 1.00 93.38 297 GLU A CA 1
ATOM 2342 C C . GLU A 1 297 ? -17.771 12.069 22.565 1.00 93.38 297 GLU A C 1
ATOM 2344 O O . GLU A 1 297 ? -18.289 12.579 21.570 1.00 93.38 297 GLU A O 1
ATOM 2349 N N . THR A 1 298 ? -16.585 12.476 23.028 1.00 94.25 298 THR A N 1
ATOM 2350 C CA . THR A 1 298 ? -15.806 13.545 22.392 1.00 94.25 298 THR A CA 1
ATOM 2351 C C . THR A 1 298 ? -15.406 13.171 20.966 1.00 94.25 298 THR A C 1
ATOM 2353 O O . THR A 1 298 ? -15.495 14.006 20.065 1.00 94.25 298 THR A O 1
ATOM 2356 N N . LEU A 1 299 ? -14.983 11.924 20.742 1.00 94.19 299 LEU A N 1
ATOM 2357 C CA . LEU A 1 299 ? -14.665 11.405 19.417 1.00 94.19 299 LEU A CA 1
ATOM 2358 C C . LEU A 1 299 ? -15.899 11.427 18.511 1.00 94.19 299 LEU A C 1
ATOM 2360 O O . LEU A 1 299 ? -15.832 12.001 17.428 1.00 94.19 299 LEU A O 1
ATOM 2364 N N . LEU A 1 300 ? -17.028 10.865 18.950 1.00 93.19 300 LEU A N 1
ATOM 2365 C CA . LEU A 1 300 ? -18.236 10.804 18.123 1.00 93.19 300 LEU A CA 1
ATOM 2366 C C . LEU A 1 300 ? -18.780 12.183 17.764 1.00 93.19 300 LEU A C 1
ATOM 2368 O O . LEU A 1 300 ? -19.125 12.409 16.607 1.00 93.19 300 LEU A O 1
ATOM 2372 N N . LYS A 1 301 ? -18.777 13.126 18.709 1.00 91.25 301 LYS A N 1
ATOM 2373 C CA . LYS A 1 301 ? -19.247 14.492 18.463 1.00 91.25 301 LYS A CA 1
ATOM 2374 C C . LYS A 1 301 ? -18.497 15.173 17.312 1.00 91.25 301 LYS A C 1
ATOM 2376 O O . LYS A 1 301 ? -19.128 15.844 16.500 1.00 91.25 301 LYS A O 1
ATOM 2381 N N . LYS A 1 302 ? -17.180 14.949 17.186 1.00 89.94 302 LYS A N 1
ATOM 2382 C CA . LYS A 1 302 ? -16.371 15.489 16.073 1.00 89.94 302 LYS A CA 1
ATOM 2383 C C . LYS A 1 302 ? -16.873 15.027 14.702 1.00 89.94 302 LYS A C 1
ATOM 2385 O O . LYS A 1 302 ? -16.816 15.801 13.751 1.00 89.94 302 LYS A O 1
ATOM 2390 N N . PHE A 1 303 ? -17.340 13.783 14.601 1.00 88.50 303 PHE A N 1
ATOM 2391 C CA . PHE A 1 303 ? -17.805 13.193 13.342 1.00 88.50 303 PHE A CA 1
ATO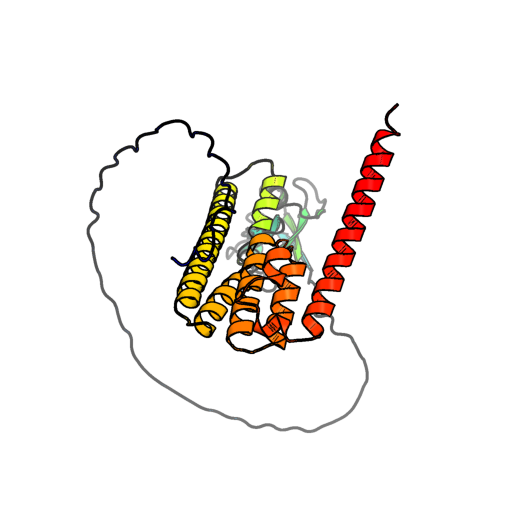M 2392 C C . PHE A 1 303 ? -19.314 13.369 13.113 1.00 88.50 303 PHE A C 1
ATOM 2394 O O . PHE A 1 303 ? -19.753 13.438 11.968 1.00 88.50 303 PHE A O 1
ATOM 2401 N N . ASP A 1 304 ? -20.110 13.511 14.175 1.00 82.56 304 ASP A N 1
ATOM 2402 C CA . ASP A 1 304 ? -21.522 13.889 14.061 1.00 82.56 304 ASP A CA 1
ATOM 2403 C C . ASP A 1 304 ? -21.672 15.317 13.523 1.00 82.56 304 ASP A C 1
ATOM 2405 O O . ASP A 1 304 ? -22.465 15.563 12.613 1.00 82.56 304 ASP A O 1
ATOM 2409 N N . GLU A 1 305 ? -20.900 16.269 14.059 1.00 72.94 305 GLU A N 1
ATOM 2410 C CA . GLU A 1 305 ? -20.952 17.672 13.635 1.00 72.94 305 GLU A CA 1
ATOM 2411 C C . GLU A 1 305 ? -20.491 17.856 12.184 1.00 72.94 305 GLU A C 1
ATOM 2413 O O . GLU A 1 305 ? -21.122 18.605 11.434 1.00 72.94 305 GLU A O 1
ATOM 2418 N N . SER A 1 306 ? -19.432 17.156 11.759 1.00 68.81 306 SER A N 1
ATOM 2419 C CA . SER A 1 306 ? -18.955 17.223 10.374 1.00 68.81 306 SER A CA 1
ATOM 2420 C C . SER A 1 306 ? -19.985 16.662 9.391 1.00 68.81 306 SER A C 1
ATOM 2422 O O . SER A 1 306 ? -20.279 17.314 8.389 1.00 68.81 306 SER A O 1
ATOM 2424 N N . PHE A 1 307 ? -20.610 15.524 9.709 1.00 65.44 307 PHE A N 1
ATOM 2425 C CA . PHE A 1 307 ? -21.653 14.927 8.874 1.00 65.44 307 PHE A CA 1
ATOM 2426 C C . PHE A 1 307 ? -22.897 15.820 8.773 1.00 65.44 307 PHE A C 1
ATOM 2428 O O . PHE A 1 307 ? -23.449 16.006 7.687 1.00 65.44 307 PHE A O 1
ATOM 2435 N N . ILE A 1 308 ? -23.342 16.412 9.887 1.00 65.31 308 ILE A N 1
ATOM 2436 C CA . ILE A 1 308 ? -24.485 17.337 9.886 1.00 65.31 308 ILE A CA 1
ATOM 2437 C C . ILE A 1 308 ? -24.170 18.578 9.044 1.00 65.31 308 ILE A C 1
ATOM 2439 O O . ILE A 1 308 ? -25.013 19.001 8.252 1.00 65.31 308 ILE A O 1
ATOM 2443 N N . ASN A 1 309 ? -22.967 19.143 9.172 1.00 67.56 309 ASN A N 1
ATOM 2444 C CA . ASN A 1 309 ? -22.577 20.340 8.434 1.00 67.56 309 ASN A CA 1
ATOM 2445 C C . ASN A 1 309 ? -22.450 20.070 6.925 1.00 67.56 309 ASN A C 1
ATOM 2447 O O . ASN A 1 309 ? -23.023 20.802 6.120 1.00 67.56 309 ASN A O 1
ATOM 2451 N N . GLU A 1 310 ? -21.788 18.982 6.516 1.00 69.94 310 GLU A N 1
ATOM 2452 C CA . GLU A 1 310 ? -21.685 18.622 5.097 1.00 69.94 310 GLU A CA 1
ATOM 2453 C C . GLU A 1 310 ? -23.051 18.335 4.469 1.00 69.94 310 GLU A C 1
ATOM 2455 O O . GLU A 1 310 ? -23.345 18.834 3.381 1.00 69.94 310 GLU A O 1
ATOM 2460 N N . ASN A 1 311 ? -23.925 17.602 5.161 1.00 72.75 311 ASN A N 1
ATOM 2461 C CA . ASN A 1 311 ? -25.267 17.324 4.656 1.00 72.75 311 ASN A CA 1
ATOM 2462 C C . ASN A 1 311 ? -26.137 18.578 4.584 1.00 72.75 311 ASN A C 1
ATOM 2464 O O . ASN A 1 311 ? -26.848 18.761 3.596 1.00 72.75 311 ASN A O 1
ATOM 2468 N N . ALA A 1 312 ? -26.065 19.463 5.580 1.00 67.81 312 ALA A N 1
ATOM 2469 C CA . ALA A 1 312 ? -26.769 20.740 5.550 1.00 67.81 312 ALA A CA 1
ATOM 2470 C C . ALA A 1 312 ? -26.277 21.616 4.386 1.00 67.81 312 ALA A C 1
ATOM 2472 O O . ALA A 1 312 ? -27.089 22.145 3.625 1.00 67.81 312 ALA A O 1
ATOM 2473 N N . ILE A 1 313 ? -24.960 21.709 4.180 1.00 71.50 313 ILE A N 1
ATOM 2474 C CA . ILE A 1 313 ? -24.360 22.452 3.064 1.00 71.50 313 ILE A CA 1
ATOM 2475 C C . ILE A 1 313 ? -24.773 21.848 1.717 1.00 71.50 313 ILE A C 1
ATOM 2477 O O . ILE A 1 313 ? -25.129 22.585 0.797 1.00 71.50 313 ILE A O 1
ATOM 2481 N N . ASN A 1 314 ? -24.746 20.523 1.580 1.00 75.62 314 ASN A N 1
ATOM 2482 C CA . ASN A 1 314 ? -25.115 19.844 0.339 1.00 75.62 314 ASN A CA 1
ATOM 2483 C C . ASN A 1 314 ? -26.617 19.968 0.042 1.00 75.62 314 ASN A C 1
ATOM 2485 O O . ASN A 1 314 ? -26.988 20.209 -1.108 1.00 75.62 314 ASN A O 1
ATOM 2489 N N . ALA A 1 315 ? -27.478 19.900 1.060 1.00 74.75 315 ALA A N 1
ATOM 2490 C CA . ALA A 1 315 ? -28.913 20.139 0.923 1.00 74.75 315 ALA A CA 1
ATOM 2491 C C . ALA A 1 315 ? -29.211 21.583 0.488 1.00 74.75 315 ALA A C 1
ATOM 2493 O O . ALA A 1 315 ? -29.990 21.797 -0.441 1.00 74.75 315 ALA A O 1
ATOM 2494 N N . ILE A 1 316 ? -28.535 22.569 1.088 1.00 71.88 316 ILE A N 1
ATOM 2495 C CA . ILE A 1 316 ? -28.620 23.983 0.694 1.00 71.88 316 ILE A CA 1
ATOM 2496 C C . ILE A 1 316 ? -28.153 24.161 -0.756 1.00 71.88 316 ILE A C 1
ATOM 2498 O O . ILE A 1 316 ? -28.880 24.721 -1.574 1.00 71.88 316 ILE A O 1
ATOM 2502 N N . LYS A 1 317 ? -26.979 23.635 -1.123 1.00 74.00 317 LYS A N 1
ATOM 2503 C CA . LYS A 1 317 ? -26.460 23.705 -2.501 1.00 74.00 317 LYS A CA 1
ATOM 2504 C C . LYS A 1 317 ? -27.409 23.063 -3.512 1.00 74.00 317 LYS A C 1
ATOM 2506 O O . LYS A 1 317 ? -27.603 23.622 -4.587 1.00 74.00 317 LYS A O 1
ATOM 2511 N N . SER A 1 318 ? -28.021 21.926 -3.179 1.00 74.12 318 SER A N 1
ATOM 2512 C CA . SER A 1 318 ? -29.015 21.275 -4.038 1.00 74.12 318 SER A CA 1
ATOM 2513 C C . SER A 1 318 ? -30.284 22.116 -4.188 1.00 74.12 318 SER A C 1
ATOM 2515 O O . SER A 1 318 ? -30.815 22.215 -5.292 1.00 74.12 318 SER A O 1
ATOM 2517 N N . LEU A 1 319 ? -30.757 22.740 -3.104 1.00 74.81 319 LEU A N 1
ATOM 2518 C CA . LEU A 1 319 ? -31.924 23.619 -3.127 1.00 74.81 319 LEU A CA 1
ATOM 2519 C C . LEU A 1 319 ? -31.663 24.850 -4.007 1.00 74.81 319 LEU A C 1
ATOM 2521 O O . LEU A 1 319 ? -32.467 25.146 -4.882 1.00 74.81 319 LEU A O 1
ATOM 2525 N N . PHE A 1 320 ? -30.515 25.517 -3.859 1.00 71.38 320 PHE A N 1
ATOM 2526 C CA . PHE A 1 320 ? -30.157 26.692 -4.666 1.00 71.38 320 PHE A CA 1
ATOM 2527 C C . PHE A 1 320 ? -29.744 26.353 -6.109 1.00 71.38 320 PHE A C 1
ATOM 2529 O O . PHE A 1 320 ? -29.986 27.142 -7.020 1.00 71.38 320 PHE A O 1
ATOM 2536 N N . GLY A 1 321 ? -29.183 25.167 -6.357 1.00 62.25 321 GLY A N 1
ATOM 2537 C CA . GLY A 1 321 ? -28.856 24.686 -7.704 1.00 62.25 321 GLY A CA 1
ATOM 2538 C C . GLY A 1 321 ? -30.084 24.400 -8.580 1.00 62.25 321 GLY A C 1
ATOM 2539 O O . GLY A 1 321 ? -29.980 24.440 -9.806 1.00 62.25 321 GLY A O 1
ATOM 2540 N N . LEU A 1 322 ? -31.250 24.157 -7.970 1.00 59.53 322 LEU A N 1
ATOM 2541 C CA . LEU A 1 322 ? -32.542 24.041 -8.657 1.00 59.53 322 LEU A CA 1
ATOM 2542 C C . LEU A 1 322 ? -33.121 25.403 -9.082 1.00 59.53 322 LEU A C 1
ATOM 2544 O O . LEU A 1 322 ? -33.872 25.449 -10.050 1.00 59.53 322 LEU A O 1
ATOM 2548 N N . PHE A 1 323 ? -32.739 26.504 -8.425 1.00 57.47 323 PHE A N 1
ATOM 2549 C CA . PHE A 1 323 ? -33.214 27.858 -8.754 1.00 57.47 323 PHE A CA 1
ATOM 2550 C C . PHE A 1 323 ? -32.360 28.591 -9.804 1.00 57.47 323 PHE A C 1
ATOM 2552 O O . PHE A 1 323 ? -32.770 29.644 -10.279 1.00 57.47 323 PHE A O 1
ATOM 2559 N N . ASN A 1 324 ? -31.211 28.031 -10.202 1.00 55.56 324 ASN A N 1
ATOM 2560 C CA . ASN A 1 324 ? -30.292 28.624 -11.188 1.00 55.56 324 ASN A CA 1
ATOM 2561 C C . ASN A 1 324 ? -30.321 27.943 -12.572 1.00 55.56 324 ASN A C 1
ATOM 2563 O O . ASN A 1 324 ? -29.421 28.157 -13.382 1.00 55.56 324 ASN A O 1
ATOM 2567 N N . ARG A 1 325 ? -31.337 27.120 -12.864 1.00 52.69 325 ARG A N 1
ATOM 2568 C CA . ARG A 1 325 ? -31.613 26.638 -14.227 1.00 52.69 325 ARG A CA 1
ATOM 2569 C C . ARG A 1 325 ? -32.869 27.319 -14.760 1.00 52.69 325 ARG A C 1
ATOM 2571 O O . ARG A 1 325 ? -33.954 26.781 -14.581 1.00 52.69 325 ARG A O 1
ATOM 2578 N N . ASN A 1 326 ? -32.703 28.473 -15.397 1.00 42.53 326 ASN A N 1
ATOM 2579 C CA . ASN A 1 326 ? -33.645 29.024 -16.370 1.00 42.53 326 ASN A CA 1
ATOM 2580 C C . ASN A 1 326 ? -32.855 29.577 -17.548 1.00 42.53 326 ASN A C 1
ATOM 2582 O O . ASN A 1 326 ? -31.887 30.325 -17.282 1.00 42.53 326 ASN A O 1
#

InterPro domains:
  IPR011990 Tetratricopeptide-like helical domain superfamily [G3DSA:1.25.40.10] (195-320)
  IPR011990 Tetratricopeptide-like helical domain superfamily [SSF48452] (211-279)

pLDDT: mean 74.34, std 25.42, range [26.86, 98.62]